Protein AF-A0A928LBK8-F1 (afdb_monomer_lite)

Secondary structure (DSSP, 8-state):
----GGGGG-HHHHHHHHHHHHHHHHHHHHHHHHHHHHHHSSSHHHHGGG--EEEEEEEEEEEEE-TTS-EEEEEEEEEEEETTEEEEEEPP---S----TT-EEEEEEETTEEEEEE-HHHHHHHHHHHHHHHHHHHHHHHHHHHHHHHHHHHHHHHHHHHHHHHHHHHHHHHHHHHHHHHHHH-TT------------------------------------------------------HHHHHHHHHHHHHHHHHHHHHHHHHHHHHHHHHHHHHHT-SSHHHHHHHHHHHHHHHHHHHHHHHHHHHHHHHHHHHHHSGGG-

Radius of gyration: 40.39 Å; chains: 1; bounding box: 110×61×106 Å

Sequence (326 aa):
MNFNYNDHHNPENIKKFIKFIFVIVIIMTMIPIVILFKSQSSDSDKKYKEYTFPVYAEIVDIVTEDNNGKPIEESPVFLYEYNGQKYRVTVLNVEKNYYSIGQTVEIKLIPYDPGTFYDPIYIKDMNKGNSTGFIIIICFFMIPVILVIFGMRKMLKNSDTIAKRFAEGYADSMEAQQEAVQRELNPDNQYDYSDTNNYGTDNYNDSYDAYNSTDYGDSSHDTTYNDDYQSTYDTSFDSYETPKKRINVVRTDRNNTVAGNILAVISCFVFIAAGLLALYLAEDSSTSILGYIFVGMGGLVLVLLISDFINRKRKRSDYDSDSDYQ

Foldseek 3Di:
DPDDPVVVPDVVVVVVVVVVVLVVVVVVLVVVVVVVVVVVPPDVVVVVVLQDAKWKWFFADWDQADPVRHGFPTWTWTWTDDPNDIATATGGDQPDDPDDHGDIAIWTARNVCRNDIHGPVSVVVVVVVVVVVVVVVCCVSVVVSVVVVVVVVVVVVVVVVVVVVVVVVVVVVVVVVVVVVVCVVCVVPPPPPPPPPDPPPDDPDDDDDDDDDDDDDDDDDDDDDDDDPPPPPPPPPPPPPDPVVVVVVVVVVVVVVVVVLVVLLVVLVVLLVVLVVQCVPPPDPVSNVVSVVSNVVSVVSVVVSVVVVVVVVVVVVVVVVVVVPD

pLDDT: mean 70.49, std 16.99, range [35.81, 97.81]

Structure (mmCIF, N/CA/C/O backbone):
data_AF-A0A928LBK8-F1
#
_entry.id   AF-A0A928LBK8-F1
#
loop_
_atom_site.group_PDB
_atom_site.id
_atom_site.type_symbol
_atom_site.label_atom_id
_atom_site.label_alt_id
_atom_site.label_comp_id
_atom_site.label_asym_id
_atom_site.label_entity_id
_atom_site.label_seq_id
_atom_site.pdbx_PDB_ins_code
_atom_site.Cartn_x
_atom_site.Cartn_y
_atom_site.Cartn_z
_atom_site.occupancy
_atom_site.B_iso_or_equiv
_atom_site.auth_seq_id
_atom_site.auth_comp_id
_atom_site.auth_asym_id
_atom_site.auth_atom_id
_atom_site.pdbx_PDB_model_num
ATOM 1 N N . MET A 1 1 ? 4.351 -22.773 -30.141 1.00 41.84 1 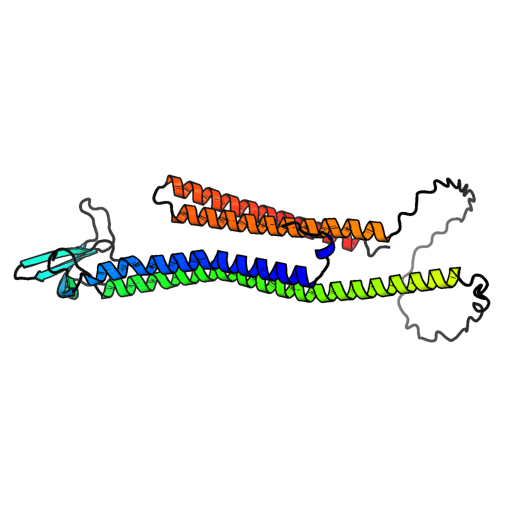MET A N 1
ATOM 2 C CA . MET A 1 1 ? 4.501 -21.716 -31.165 1.00 41.84 1 MET A CA 1
ATOM 3 C C . MET A 1 1 ? 5.914 -21.818 -31.712 1.00 41.84 1 MET A C 1
ATOM 5 O O . MET A 1 1 ? 6.841 -21.540 -30.965 1.00 41.84 1 MET A O 1
ATOM 9 N N . ASN A 1 2 ? 6.085 -22.282 -32.953 1.00 35.81 2 ASN A N 1
ATOM 10 C CA . ASN A 1 2 ? 7.387 -22.240 -33.624 1.00 35.81 2 ASN A CA 1
ATOM 11 C C . ASN A 1 2 ? 7.620 -20.801 -34.084 1.00 35.81 2 ASN A C 1
ATOM 13 O O . ASN A 1 2 ? 6.943 -20.333 -34.995 1.00 35.81 2 ASN A O 1
ATOM 17 N N . PHE A 1 3 ? 8.521 -20.090 -33.411 1.00 43.22 3 PHE A N 1
ATOM 18 C CA . PHE A 1 3 ? 8.934 -18.755 -33.826 1.00 43.22 3 PHE A CA 1
ATOM 19 C C . PHE A 1 3 ? 9.963 -18.899 -34.949 1.00 43.22 3 PHE A C 1
ATOM 21 O O . PHE A 1 3 ? 11.041 -19.454 -34.748 1.00 43.22 3 PHE A O 1
ATOM 28 N N . ASN A 1 4 ? 9.598 -18.453 -36.150 1.00 59.59 4 ASN A N 1
ATOM 29 C CA . ASN A 1 4 ? 10.490 -18.425 -37.301 1.00 59.59 4 ASN A CA 1
ATOM 30 C C . ASN A 1 4 ? 11.546 -17.329 -37.081 1.00 59.59 4 ASN A C 1
ATOM 32 O O . ASN A 1 4 ? 11.198 -16.166 -36.886 1.00 59.59 4 ASN A O 1
ATOM 36 N N . TYR A 1 5 ? 12.832 -17.687 -37.096 1.00 52.28 5 TYR A N 1
ATOM 37 C CA . TYR A 1 5 ? 13.929 -16.776 -36.741 1.00 52.28 5 TYR A CA 1
ATOM 38 C C . TYR A 1 5 ? 13.997 -15.537 -37.654 1.00 52.28 5 TYR A C 1
ATOM 40 O O . TYR A 1 5 ? 14.368 -14.451 -37.209 1.00 52.28 5 TYR A O 1
ATOM 48 N N . ASN A 1 6 ? 13.545 -15.667 -38.906 1.00 63.28 6 ASN A N 1
ATOM 49 C CA . ASN A 1 6 ? 13.509 -14.564 -39.871 1.00 63.28 6 ASN A CA 1
ATOM 50 C C . ASN A 1 6 ? 12.473 -13.471 -39.533 1.00 63.28 6 ASN A C 1
ATOM 52 O O . ASN A 1 6 ? 12.596 -12.354 -40.030 1.00 63.28 6 ASN A O 1
ATOM 56 N N . ASP A 1 7 ? 11.503 -13.730 -38.647 1.00 58.25 7 ASP A N 1
ATOM 57 C CA . ASP A 1 7 ? 10.528 -12.717 -38.211 1.00 58.25 7 ASP A CA 1
ATOM 58 C C . ASP A 1 7 ? 11.070 -11.763 -37.126 1.00 58.25 7 ASP A C 1
ATOM 60 O O . ASP A 1 7 ? 10.434 -10.745 -36.826 1.00 58.25 7 ASP A O 1
ATOM 64 N N . HIS A 1 8 ? 12.250 -12.043 -36.548 1.00 53.53 8 HIS A N 1
ATOM 65 C CA . HIS A 1 8 ? 12.845 -11.256 -35.455 1.00 53.53 8 HIS A CA 1
ATOM 66 C C . HIS A 1 8 ? 13.479 -9.927 -35.882 1.00 53.53 8 HIS A C 1
ATOM 68 O O . HIS A 1 8 ? 13.830 -9.119 -35.022 1.00 53.53 8 HIS A O 1
ATOM 74 N N . HIS A 1 9 ? 13.611 -9.665 -37.182 1.00 62.38 9 HIS A N 1
ATOM 75 C CA . HIS A 1 9 ? 14.165 -8.404 -37.683 1.00 62.38 9 HIS A CA 1
ATOM 76 C C . HIS A 1 9 ? 13.125 -7.451 -38.257 1.00 62.38 9 HIS A C 1
ATOM 78 O O . HIS A 1 9 ? 13.478 -6.332 -38.621 1.00 62.38 9 HIS A O 1
ATOM 84 N N . ASN A 1 10 ? 11.843 -7.829 -38.273 1.00 76.56 10 ASN A N 1
ATOM 85 C CA . ASN A 1 10 ? 10.803 -6.879 -38.634 1.00 76.56 10 ASN A CA 1
ATOM 86 C C . ASN A 1 10 ? 10.567 -5.898 -37.461 1.00 76.56 10 ASN A C 1
ATOM 88 O O . ASN A 1 10 ? 10.056 -6.310 -36.409 1.00 76.56 10 ASN A O 1
ATOM 92 N N . PRO A 1 11 ? 10.894 -4.598 -37.611 1.00 70.56 11 PRO A N 1
ATOM 93 C CA . PRO A 1 11 ? 10.716 -3.610 -36.549 1.00 70.56 11 PRO A CA 1
ATOM 94 C C . PRO A 1 11 ? 9.250 -3.470 -36.112 1.00 70.56 11 PRO A C 1
ATOM 96 O O . PRO A 1 11 ? 8.982 -3.098 -34.967 1.00 70.56 11 PRO A O 1
ATOM 99 N N . GLU A 1 12 ? 8.285 -3.804 -36.975 1.00 78.94 12 GLU A N 1
ATOM 100 C CA . GLU A 1 12 ? 6.869 -3.807 -36.610 1.00 78.94 12 GLU A CA 1
ATOM 101 C C . GLU A 1 12 ? 6.519 -4.910 -35.608 1.00 78.94 12 GLU A C 1
ATOM 103 O O . GLU A 1 12 ? 5.757 -4.670 -34.666 1.00 78.94 12 GLU A O 1
ATOM 108 N N . ASN A 1 13 ? 7.099 -6.102 -35.767 1.00 77.19 13 ASN A N 1
ATOM 109 C CA . ASN A 1 13 ? 6.858 -7.233 -34.872 1.00 77.19 13 ASN A CA 1
ATOM 110 C C . ASN A 1 13 ? 7.444 -6.961 -33.480 1.00 77.19 13 ASN A C 1
ATOM 112 O O . ASN A 1 13 ? 6.782 -7.216 -32.473 1.00 77.19 13 ASN A O 1
ATOM 116 N N . ILE A 1 14 ? 8.624 -6.335 -33.412 1.00 71.94 14 ILE A N 1
ATOM 117 C CA . ILE A 1 14 ? 9.239 -5.900 -32.149 1.00 71.94 14 ILE A CA 1
ATOM 118 C C . ILE A 1 14 ? 8.359 -4.851 -31.451 1.00 71.94 14 ILE A C 1
ATOM 120 O O . ILE A 1 14 ? 8.087 -4.967 -30.255 1.00 71.94 14 ILE A O 1
ATOM 124 N N . LYS A 1 15 ? 7.837 -3.857 -32.186 1.00 73.19 15 LYS A N 1
ATOM 125 C CA . LYS A 1 15 ? 6.915 -2.849 -31.627 1.00 73.19 15 LYS A CA 1
ATOM 126 C C . LYS A 1 15 ? 5.632 -3.488 -31.078 1.00 73.19 15 LYS A C 1
ATOM 128 O O . LYS A 1 15 ? 5.178 -3.099 -30.001 1.00 73.19 15 LYS A O 1
ATOM 133 N N . LYS A 1 16 ? 5.050 -4.465 -31.785 1.00 76.62 16 LYS A N 1
ATOM 134 C CA . LYS A 1 16 ? 3.865 -5.217 -31.323 1.00 76.62 16 LYS A CA 1
ATOM 135 C C . LYS A 1 16 ? 4.166 -6.015 -30.052 1.00 76.62 16 LYS A C 1
ATOM 137 O O . LYS A 1 16 ? 3.383 -5.959 -29.107 1.00 76.62 16 LYS A O 1
ATOM 142 N N . PHE A 1 17 ? 5.314 -6.684 -29.996 1.00 74.31 17 PHE A N 1
ATOM 143 C CA . PHE A 1 17 ? 5.743 -7.455 -28.830 1.00 74.31 17 PHE A CA 1
ATOM 144 C C . PHE A 1 17 ? 5.971 -6.576 -27.590 1.00 74.31 17 PHE A C 1
ATOM 146 O O . PHE A 1 17 ? 5.468 -6.889 -26.513 1.00 74.31 17 PHE A O 1
ATOM 153 N N . ILE A 1 18 ? 6.634 -5.424 -27.743 1.00 73.56 18 ILE A N 1
ATOM 154 C CA . ILE A 1 18 ? 6.831 -4.460 -26.646 1.00 73.56 18 ILE A CA 1
ATOM 155 C C . ILE A 1 18 ? 5.483 -3.939 -26.125 1.00 73.56 18 ILE A C 1
ATOM 157 O O . ILE A 1 18 ? 5.271 -3.884 -24.914 1.00 73.56 18 ILE A O 1
ATOM 161 N N . LYS A 1 19 ? 4.542 -3.603 -27.021 1.00 74.25 19 LYS A N 1
ATOM 162 C CA . LYS A 1 19 ? 3.180 -3.200 -26.626 1.00 74.25 19 LYS A CA 1
ATOM 163 C C . LYS A 1 19 ? 2.455 -4.308 -25.859 1.00 74.25 19 LYS A C 1
ATOM 165 O O . LYS A 1 19 ? 1.765 -4.015 -24.889 1.00 74.25 19 LYS A O 1
ATOM 170 N N . PHE A 1 20 ? 2.614 -5.561 -26.273 1.00 78.12 20 PHE A N 1
ATOM 171 C CA . PHE A 1 20 ? 2.001 -6.703 -25.601 1.00 78.12 20 PHE A CA 1
ATOM 172 C C . PHE A 1 20 ? 2.544 -6.898 -24.177 1.00 78.12 20 PHE A C 1
ATOM 174 O O . PHE A 1 20 ? 1.758 -6.977 -23.234 1.00 78.12 20 PHE A O 1
ATOM 181 N N . ILE A 1 21 ? 3.872 -6.875 -23.999 1.00 74.69 21 ILE A N 1
ATOM 182 C CA . ILE A 1 21 ? 4.498 -6.931 -22.667 1.00 74.69 21 ILE A CA 1
ATOM 183 C C . ILE A 1 21 ? 3.999 -5.781 -21.787 1.00 74.69 21 ILE A C 1
ATOM 185 O O . ILE A 1 21 ? 3.684 -5.988 -20.618 1.00 74.69 21 ILE A O 1
ATOM 189 N N . PHE A 1 22 ? 3.873 -4.578 -22.346 1.00 73.31 22 PHE A N 1
ATOM 190 C CA . PHE A 1 22 ? 3.391 -3.412 -21.611 1.00 73.31 22 PHE A CA 1
ATOM 191 C C . PHE A 1 22 ? 1.974 -3.601 -21.052 1.00 73.31 22 PHE A C 1
ATOM 193 O O . PHE A 1 22 ? 1.728 -3.296 -19.886 1.00 73.31 22 PHE A O 1
ATOM 200 N N . VAL A 1 23 ? 1.057 -4.152 -21.852 1.00 78.94 23 VAL A N 1
ATOM 201 C CA . VAL A 1 23 ? -0.309 -4.458 -21.400 1.00 78.94 23 VAL A CA 1
ATOM 202 C C . VAL A 1 23 ? -0.291 -5.482 -20.263 1.00 78.94 23 VAL A C 1
ATOM 204 O O . VAL A 1 23 ? -0.984 -5.286 -19.268 1.00 78.94 23 VAL A O 1
ATOM 207 N N . ILE A 1 24 ? 0.541 -6.525 -20.359 1.00 77.25 24 ILE A N 1
ATOM 208 C CA . ILE A 1 24 ? 0.682 -7.529 -19.292 1.00 77.25 24 ILE A CA 1
ATOM 209 C C . ILE A 1 24 ? 1.180 -6.888 -17.995 1.00 77.25 24 ILE A C 1
ATOM 211 O O . ILE A 1 24 ? 0.618 -7.157 -16.935 1.00 77.25 24 ILE A O 1
ATOM 215 N N . VAL A 1 25 ? 2.197 -6.025 -18.069 1.00 76.19 25 VAL A N 1
ATOM 216 C CA . VAL A 1 25 ? 2.745 -5.344 -16.887 1.00 76.19 25 VAL A CA 1
ATOM 217 C C . VAL A 1 25 ? 1.684 -4.462 -16.226 1.00 76.19 25 VAL A C 1
ATOM 219 O O . VAL A 1 25 ? 1.534 -4.530 -15.012 1.00 76.19 25 VAL A O 1
ATOM 222 N N . ILE A 1 26 ? 0.901 -3.699 -16.999 1.00 76.19 26 ILE A N 1
ATOM 223 C CA . ILE A 1 26 ? -0.202 -2.889 -16.450 1.00 76.19 26 ILE A CA 1
ATOM 224 C C . ILE A 1 26 ? -1.251 -3.766 -15.765 1.00 76.19 26 ILE A C 1
ATOM 226 O O . ILE A 1 26 ? -1.714 -3.440 -14.677 1.00 76.19 26 ILE A O 1
ATOM 230 N N . ILE A 1 27 ? -1.648 -4.877 -16.388 1.00 79.00 27 ILE A N 1
ATOM 231 C CA . ILE A 1 27 ? -2.652 -5.772 -15.802 1.00 79.00 27 ILE A CA 1
ATOM 232 C C . ILE A 1 27 ? -2.124 -6.361 -14.487 1.00 79.00 27 ILE A C 1
ATOM 234 O O . ILE A 1 27 ? -2.828 -6.339 -13.480 1.00 79.00 27 ILE A O 1
ATOM 238 N N . MET A 1 28 ? -0.871 -6.822 -14.475 1.00 75.88 28 MET A N 1
ATOM 239 C CA . MET A 1 28 ? -0.211 -7.368 -13.286 1.00 75.88 28 MET A CA 1
ATOM 240 C C . MET A 1 28 ? -0.112 -6.346 -12.147 1.00 75.88 28 MET A C 1
ATOM 242 O O . MET A 1 28 ? -0.308 -6.722 -10.995 1.00 75.88 28 MET A O 1
ATOM 246 N N . THR A 1 29 ? 0.135 -5.062 -12.435 1.00 73.31 29 THR A N 1
ATOM 247 C CA . THR A 1 29 ? 0.166 -4.019 -11.393 1.00 73.31 29 THR A CA 1
ATOM 248 C C . THR A 1 29 ? -1.222 -3.568 -10.938 1.00 73.31 29 THR A C 1
ATOM 250 O O . THR A 1 29 ? -1.368 -3.129 -9.799 1.00 73.31 29 THR A O 1
ATOM 253 N N . MET A 1 30 ? -2.254 -3.701 -11.776 1.00 75.19 30 MET A N 1
ATOM 254 C CA . MET A 1 30 ? -3.630 -3.323 -11.430 1.00 75.19 30 MET A CA 1
ATOM 255 C C . MET A 1 30 ? -4.364 -4.381 -10.596 1.00 75.19 30 MET A C 1
ATOM 257 O O . MET A 1 30 ? -5.207 -4.021 -9.776 1.00 75.19 30 MET A O 1
ATOM 261 N N . ILE A 1 31 ? -4.051 -5.673 -10.754 1.00 77.38 31 ILE A N 1
ATOM 262 C CA . ILE A 1 31 ? -4.710 -6.763 -10.005 1.00 77.38 31 ILE A CA 1
ATOM 263 C C . ILE A 1 31 ? -4.644 -6.563 -8.473 1.00 77.38 31 ILE A C 1
ATOM 265 O O . ILE A 1 31 ? -5.703 -6.614 -7.842 1.00 77.38 31 ILE A O 1
ATOM 269 N N . PRO A 1 32 ? -3.479 -6.278 -7.852 1.00 73.81 32 PRO A N 1
ATOM 270 C CA . PRO A 1 32 ? -3.391 -6.040 -6.410 1.00 73.81 32 PRO A CA 1
ATOM 271 C C . PRO A 1 32 ? -4.235 -4.847 -5.961 1.00 73.81 32 PRO A C 1
ATOM 273 O O . PRO A 1 32 ? -4.905 -4.915 -4.935 1.00 73.81 32 PRO A O 1
ATOM 276 N N . ILE A 1 33 ? -4.256 -3.774 -6.760 1.00 72.75 33 ILE A N 1
ATOM 277 C CA . ILE A 1 33 ? -5.038 -2.565 -6.477 1.00 72.75 33 ILE A CA 1
ATOM 278 C C . ILE A 1 33 ? -6.532 -2.911 -6.433 1.00 72.75 33 ILE A C 1
ATOM 280 O O . ILE A 1 33 ? -7.223 -2.545 -5.486 1.00 72.75 33 ILE A O 1
ATOM 284 N N . VAL A 1 34 ? -7.026 -3.679 -7.409 1.00 76.06 34 VAL A N 1
ATOM 285 C CA . VAL A 1 34 ? -8.430 -4.123 -7.450 1.00 76.06 34 VAL A CA 1
ATOM 286 C C . VAL A 1 34 ? -8.783 -5.015 -6.254 1.00 76.06 34 VAL A C 1
ATOM 288 O O . VAL A 1 34 ? -9.878 -4.886 -5.705 1.00 76.06 34 VAL A O 1
ATOM 291 N N . ILE A 1 35 ? -7.875 -5.899 -5.828 1.00 75.00 35 ILE A N 1
ATOM 292 C CA . ILE A 1 35 ? -8.078 -6.749 -4.642 1.00 75.00 35 ILE A CA 1
ATOM 293 C C . ILE A 1 35 ? -8.166 -5.889 -3.374 1.00 75.00 35 ILE A C 1
ATOM 295 O O . ILE A 1 35 ? -9.095 -6.070 -2.587 1.00 75.00 35 ILE A O 1
ATOM 299 N N . LEU A 1 36 ? -7.276 -4.904 -3.212 1.00 66.38 36 LEU A N 1
ATOM 300 C CA . LEU A 1 36 ? -7.300 -3.975 -2.077 1.00 66.38 36 LEU A CA 1
ATOM 301 C C . LEU A 1 36 ? -8.603 -3.160 -2.026 1.00 66.38 36 LEU A C 1
ATOM 303 O O . LEU A 1 36 ? -9.215 -3.051 -0.964 1.00 66.38 36 LEU A O 1
ATOM 307 N N . PHE A 1 37 ? -9.087 -2.664 -3.171 1.00 66.88 37 PHE A N 1
ATOM 308 C CA . PHE A 1 37 ? -10.373 -1.957 -3.251 1.00 66.88 37 PHE A CA 1
ATOM 309 C C . PHE A 1 37 ? -11.566 -2.838 -2.854 1.00 66.88 37 PHE A C 1
ATOM 311 O O . PHE A 1 37 ? -12.494 -2.367 -2.191 1.00 66.88 37 PHE A O 1
ATOM 318 N N . LYS A 1 38 ? -11.557 -4.123 -3.233 1.00 68.62 38 LYS A N 1
ATOM 319 C CA . LYS A 1 38 ? -12.607 -5.072 -2.830 1.00 68.62 38 LYS A CA 1
ATOM 320 C C . LYS A 1 38 ? -1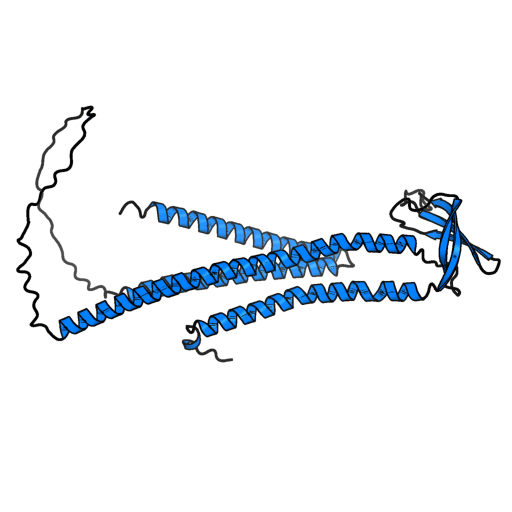2.531 -5.434 -1.348 1.00 68.62 38 LYS A C 1
ATOM 322 O O . LYS A 1 38 ? -13.571 -5.582 -0.715 1.00 68.62 38 LYS A O 1
ATOM 327 N N . SER A 1 39 ? -11.326 -5.543 -0.790 1.00 60.31 39 SER A N 1
ATOM 328 C CA . SER A 1 39 ? -11.136 -5.867 0.627 1.00 60.31 39 SER A CA 1
ATOM 329 C C . SER A 1 39 ? -11.642 -4.760 1.554 1.00 60.31 39 SER A C 1
ATOM 331 O O . SER A 1 39 ? -12.150 -5.060 2.627 1.00 60.31 39 SER A O 1
ATOM 333 N N . GLN A 1 40 ? -11.549 -3.490 1.149 1.00 58.28 40 GLN A N 1
ATOM 334 C CA . GLN A 1 40 ? -12.021 -2.371 1.976 1.00 58.28 40 GLN A CA 1
ATOM 335 C C . GLN A 1 40 ? -13.547 -2.196 1.990 1.00 58.28 40 GLN A C 1
ATOM 337 O O . GLN A 1 40 ? -14.066 -1.513 2.867 1.00 58.28 40 GLN A O 1
ATOM 342 N N . SER A 1 41 ? -14.275 -2.793 1.042 1.00 52.34 41 SER A N 1
ATOM 343 C CA . SER A 1 41 ? -15.701 -2.507 0.823 1.00 52.34 41 SER A CA 1
ATOM 344 C C . SER A 1 41 ? -16.671 -3.585 1.335 1.00 52.34 41 SER A C 1
ATOM 346 O O . SER A 1 41 ? -17.880 -3.391 1.243 1.00 52.34 41 SER A O 1
ATOM 348 N N . SER A 1 42 ? -16.200 -4.717 1.877 1.00 51.50 42 SER A N 1
ATOM 349 C CA . SER A 1 42 ? -17.099 -5.850 2.184 1.00 51.50 42 SER A CA 1
ATOM 350 C C . SER A 1 42 ? -17.646 -5.898 3.612 1.00 51.50 42 SER A C 1
ATOM 352 O O . SER A 1 42 ? -18.824 -6.228 3.776 1.00 51.50 42 SER A O 1
ATOM 354 N N . ASP A 1 43 ? -16.842 -5.618 4.639 1.00 56.00 43 ASP A N 1
ATOM 355 C CA . ASP A 1 43 ? -17.176 -6.129 5.981 1.00 56.00 43 ASP A CA 1
ATOM 356 C C . ASP A 1 43 ? -17.640 -5.048 6.959 1.00 56.00 43 ASP A C 1
ATOM 358 O O . ASP A 1 43 ? -18.579 -5.271 7.727 1.00 56.00 43 ASP A O 1
ATOM 362 N N . SER A 1 44 ? -17.087 -3.841 6.865 1.00 57.12 44 SER A N 1
ATOM 363 C CA . SER A 1 44 ? -17.512 -2.680 7.652 1.00 57.12 44 SER A CA 1
ATOM 364 C C . SER A 1 44 ? -18.972 -2.320 7.352 1.00 57.12 44 SER A C 1
ATOM 366 O O . SER A 1 44 ? -19.811 -2.292 8.250 1.00 57.12 44 SER A O 1
ATOM 368 N N . ASP A 1 45 ? -19.319 -2.150 6.075 1.00 62.59 45 ASP A N 1
ATOM 369 C CA . ASP A 1 45 ? -20.659 -1.713 5.656 1.00 62.59 45 ASP A CA 1
ATOM 370 C C . ASP A 1 45 ? -21.767 -2.729 5.952 1.00 62.59 45 ASP A C 1
ATOM 372 O O . ASP A 1 45 ? -22.937 -2.355 6.052 1.00 62.59 45 ASP A O 1
ATOM 376 N N . LYS A 1 46 ? -21.433 -4.018 6.081 1.00 66.56 46 LYS A N 1
ATOM 377 C CA . LYS A 1 46 ? -22.403 -5.038 6.499 1.00 66.56 46 LYS A CA 1
ATOM 378 C C . LYS A 1 46 ? -22.643 -4.973 8.000 1.00 66.56 46 LYS A C 1
ATOM 380 O O . LYS A 1 46 ? -23.799 -4.930 8.407 1.00 66.56 46 LYS A O 1
ATOM 385 N N . LYS A 1 47 ? -21.574 -4.879 8.797 1.00 68.81 47 LYS A N 1
ATOM 386 C CA . LYS A 1 47 ? -21.665 -4.822 10.260 1.00 68.81 47 LYS A CA 1
ATOM 387 C C . LYS A 1 47 ? -22.443 -3.592 10.737 1.00 68.81 47 LYS A C 1
ATOM 389 O O . LYS A 1 47 ? -23.233 -3.690 11.664 1.00 68.81 47 LYS A O 1
ATOM 394 N N . TYR A 1 48 ? -22.306 -2.448 10.061 1.00 76.44 48 TYR A N 1
ATOM 395 C CA . TYR A 1 48 ? -22.990 -1.213 10.469 1.00 76.44 48 TYR A CA 1
ATOM 396 C C . TYR A 1 48 ? -24.490 -1.163 10.149 1.00 76.44 48 TYR A C 1
ATOM 398 O O . TYR A 1 48 ? -25.202 -0.338 10.721 1.00 76.44 48 TYR A O 1
ATOM 406 N N . LYS A 1 49 ? -25.001 -2.033 9.268 1.00 82.44 49 LYS A N 1
ATOM 407 C CA . LYS A 1 49 ? -26.431 -2.049 8.908 1.00 82.44 49 LYS A CA 1
ATOM 408 C C . LYS A 1 49 ? -27.331 -2.585 10.018 1.00 82.44 49 LYS A C 1
ATOM 410 O O . LYS A 1 49 ? -28.517 -2.273 10.014 1.00 82.44 49 LYS A O 1
ATOM 415 N N . GLU A 1 50 ? -26.782 -3.360 10.947 1.00 87.44 50 GLU A N 1
ATOM 416 C CA . GLU A 1 50 ? -27.529 -3.936 12.073 1.00 87.44 50 GLU A CA 1
ATOM 417 C C . GLU A 1 50 ? -27.806 -2.904 13.181 1.00 87.44 50 GLU A C 1
ATOM 419 O O . GLU A 1 50 ? -28.765 -3.043 13.940 1.00 87.44 50 GLU A O 1
ATOM 424 N N . TYR A 1 51 ? -27.025 -1.820 13.237 1.00 90.88 51 TYR A N 1
ATOM 425 C CA . TYR A 1 51 ? -27.174 -0.745 14.220 1.00 90.88 51 TYR A CA 1
ATOM 426 C C . TYR A 1 51 ? -28.216 0.276 13.752 1.00 90.88 51 TYR A C 1
ATOM 428 O O . TYR A 1 51 ? -27.899 1.302 13.140 1.00 90.88 51 TYR A O 1
ATOM 436 N N . THR A 1 52 ? -29.488 -0.012 14.021 1.00 91.50 52 THR A N 1
ATOM 437 C CA . THR A 1 52 ? -30.612 0.773 13.486 1.00 91.50 52 THR A CA 1
ATOM 438 C C . THR A 1 52 ? -31.261 1.715 14.491 1.00 91.50 52 THR A C 1
ATOM 440 O O . THR A 1 52 ? -31.954 2.637 14.065 1.00 91.50 52 THR A O 1
ATOM 443 N N . PHE A 1 53 ? -31.088 1.500 15.800 1.00 95.19 53 PHE A N 1
ATOM 444 C CA . PHE A 1 53 ? -31.861 2.218 16.817 1.00 95.19 53 PHE A CA 1
ATOM 445 C C . PHE A 1 53 ? -31.033 3.323 17.492 1.00 95.19 53 PHE A C 1
ATOM 447 O O . PHE A 1 53 ? -30.098 2.995 18.223 1.00 95.19 53 PHE A O 1
ATOM 454 N N . PRO A 1 54 ? -31.332 4.615 17.261 1.00 96.38 54 PRO A N 1
ATOM 455 C CA . PRO A 1 54 ? -30.583 5.710 17.868 1.00 96.38 54 PRO A CA 1
ATOM 456 C C . PRO A 1 54 ? -30.942 5.875 19.352 1.00 96.38 54 PRO A C 1
ATOM 458 O O . PRO A 1 54 ? -32.118 5.867 19.717 1.00 96.38 54 PRO A O 1
ATOM 461 N N . VAL A 1 55 ? -29.932 6.052 20.203 1.00 96.81 55 VAL A N 1
ATOM 462 C CA . VAL A 1 55 ? -30.062 6.339 21.640 1.00 96.81 55 VAL A CA 1
ATOM 463 C C . VAL A 1 55 ? -29.059 7.422 22.025 1.00 96.81 55 VAL A C 1
ATOM 465 O O . VAL A 1 55 ? -27.954 7.475 21.490 1.00 96.81 55 VAL A O 1
ATOM 468 N N . TYR A 1 56 ? -29.435 8.288 22.963 1.00 97.50 56 TYR A N 1
ATOM 469 C CA . TYR A 1 56 ? -28.520 9.263 23.547 1.00 97.50 56 TYR A CA 1
ATOM 470 C C . TYR A 1 56 ? -27.798 8.644 24.740 1.00 97.50 56 TYR A C 1
ATOM 472 O O . TYR A 1 56 ? -28.440 8.189 25.687 1.00 97.50 56 TYR A O 1
ATOM 480 N N . ALA A 1 57 ? -26.472 8.632 24.681 1.00 97.31 57 ALA A N 1
ATOM 481 C CA . ALA A 1 57 ? -25.618 8.161 25.756 1.00 97.31 57 ALA A CA 1
ATOM 482 C C . ALA A 1 57 ? -24.828 9.321 26.358 1.00 97.31 57 ALA A C 1
ATOM 484 O O . ALA A 1 57 ? -24.330 10.183 25.635 1.00 97.31 57 ALA A O 1
ATOM 485 N N . GLU A 1 58 ? -24.712 9.331 27.680 1.00 97.62 58 GLU A N 1
ATOM 486 C CA . GLU A 1 58 ? -23.870 10.261 28.425 1.00 97.62 58 GLU A CA 1
ATOM 487 C C . GLU A 1 58 ? -22.520 9.610 28.730 1.00 97.62 58 GLU A C 1
ATOM 489 O O . GLU A 1 58 ? -22.452 8.455 29.155 1.00 97.62 58 GLU A O 1
ATOM 494 N N . ILE A 1 59 ? -21.438 10.354 28.524 1.00 96.38 59 ILE A N 1
ATOM 495 C CA . ILE A 1 59 ? -20.087 9.922 28.878 1.00 96.38 59 ILE A CA 1
ATOM 496 C C . ILE A 1 59 ? -19.891 10.163 30.369 1.00 96.38 59 ILE A C 1
ATOM 498 O O . ILE A 1 59 ? -19.741 11.300 30.807 1.00 96.38 59 ILE A O 1
ATOM 502 N N . VAL A 1 60 ? -19.901 9.100 31.163 1.00 97.38 60 VAL A N 1
ATOM 503 C CA . VAL A 1 60 ? -19.856 9.217 32.630 1.00 97.38 60 VAL A CA 1
ATOM 504 C C . VAL A 1 60 ? -18.456 9.069 33.207 1.00 97.38 60 VAL A C 1
ATOM 506 O O . VAL A 1 60 ? -18.235 9.423 34.361 1.00 97.38 60 VAL A O 1
ATOM 509 N N . ASP A 1 61 ? -17.528 8.513 32.432 1.00 96.00 61 ASP A N 1
ATOM 510 C CA . ASP A 1 61 ? -16.179 8.184 32.884 1.00 96.00 61 ASP A CA 1
ATOM 511 C C . ASP A 1 61 ? -15.240 8.004 31.678 1.00 96.00 61 ASP A C 1
ATOM 513 O O . ASP A 1 61 ? -15.704 7.742 30.564 1.00 96.00 61 ASP A O 1
ATOM 517 N N . ILE A 1 62 ? -13.932 8.129 31.900 1.00 93.44 62 ILE A N 1
ATOM 518 C CA . ILE A 1 62 ? -12.879 7.843 30.917 1.00 93.44 62 ILE A CA 1
ATOM 519 C C . ILE A 1 62 ? -11.848 6.962 31.616 1.00 93.44 62 ILE A C 1
ATOM 521 O O . ILE A 1 62 ? -11.106 7.416 32.484 1.00 93.44 62 ILE A O 1
ATOM 525 N N . VAL A 1 63 ? -11.81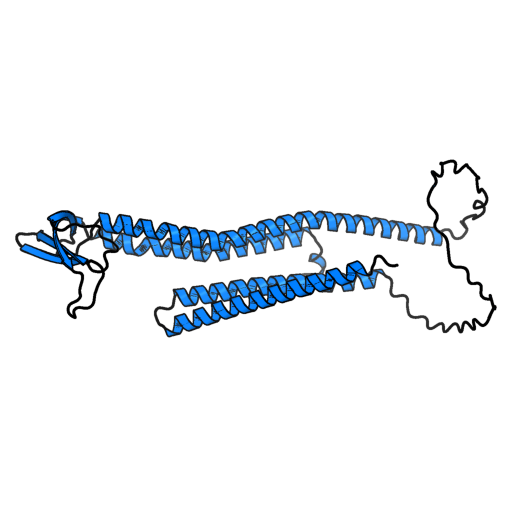2 5.686 31.241 1.00 92.50 63 VAL A N 1
ATOM 526 C CA . VAL A 1 63 ? -10.909 4.705 31.841 1.00 92.50 63 VAL A CA 1
ATOM 527 C C . VAL A 1 63 ? -9.537 4.821 31.184 1.00 92.50 63 VAL A C 1
ATOM 529 O O . VAL A 1 63 ? -9.422 4.712 29.966 1.00 92.50 63 VAL A O 1
ATOM 532 N N . THR A 1 64 ? -8.497 5.021 31.991 1.00 90.06 64 THR A N 1
ATOM 533 C CA . THR A 1 64 ? -7.097 5.125 31.535 1.00 90.06 64 THR A CA 1
ATOM 534 C C . THR A 1 64 ? -6.229 3.953 31.981 1.00 90.06 64 THR A C 1
ATOM 536 O O . THR A 1 64 ? -5.068 3.865 31.592 1.00 90.06 64 THR A O 1
ATOM 539 N N . GLU A 1 65 ? -6.762 3.046 32.801 1.00 91.94 65 GLU A N 1
ATOM 540 C CA . GLU A 1 65 ? -6.049 1.880 33.329 1.00 91.94 65 GLU A CA 1
ATOM 541 C C . GLU A 1 65 ? -6.898 0.613 33.177 1.00 91.94 65 GLU A C 1
ATOM 543 O O . GLU A 1 65 ? -8.118 0.645 33.336 1.00 91.94 65 GLU A O 1
ATOM 548 N N . ASP A 1 66 ? -6.263 -0.514 32.854 1.00 88.69 66 ASP A N 1
ATOM 549 C CA . ASP A 1 66 ? -6.933 -1.813 32.851 1.00 88.69 66 ASP A CA 1
ATOM 550 C C . ASP A 1 66 ? -7.169 -2.345 34.279 1.00 88.69 66 ASP A C 1
ATOM 552 O O . ASP A 1 66 ? -6.739 -1.770 35.279 1.00 88.69 66 ASP A O 1
ATOM 556 N N . ASN A 1 67 ? -7.823 -3.506 34.385 1.00 88.75 67 ASN A N 1
ATOM 557 C CA . ASN A 1 67 ? -8.086 -4.164 35.672 1.00 88.75 67 ASN A CA 1
ATOM 558 C C . ASN A 1 67 ? -6.812 -4.534 36.465 1.00 88.75 67 ASN A C 1
ATOM 560 O O . ASN A 1 67 ? -6.916 -4.888 37.638 1.00 88.75 67 ASN A O 1
ATOM 564 N N . ASN A 1 68 ? -5.631 -4.487 35.842 1.00 90.38 68 ASN A N 1
ATOM 565 C CA . ASN A 1 68 ? -4.338 -4.765 36.464 1.00 90.38 68 ASN A CA 1
ATOM 566 C C . ASN A 1 68 ? -3.549 -3.477 36.775 1.00 90.38 68 ASN A C 1
ATOM 568 O O . ASN A 1 68 ? -2.390 -3.568 37.182 1.00 90.38 68 ASN A O 1
ATOM 572 N N . GLY A 1 69 ? -4.139 -2.293 36.565 1.00 87.94 69 GLY A N 1
ATOM 573 C CA . GLY A 1 69 ? -3.470 -0.999 36.732 1.00 87.94 69 GLY A CA 1
ATOM 574 C C . GLY A 1 69 ? -2.461 -0.678 35.624 1.00 87.94 69 GLY A C 1
ATOM 575 O O . GLY A 1 69 ? -1.619 0.204 35.788 1.00 87.94 69 GLY A O 1
ATOM 576 N N . LYS A 1 70 ? -2.481 -1.406 34.500 1.00 86.06 70 LYS A N 1
ATOM 577 C CA . LYS A 1 70 ? -1.646 -1.081 33.342 1.00 86.06 70 LYS A CA 1
ATOM 578 C C . LYS A 1 70 ? -2.306 0.067 32.573 1.00 86.06 70 LYS A C 1
ATOM 580 O O . LYS A 1 70 ? -3.502 -0.019 32.299 1.00 86.06 70 LYS A O 1
ATOM 585 N N . PRO A 1 71 ? -1.552 1.102 32.163 1.00 83.38 71 PRO A N 1
ATOM 586 C CA . PRO A 1 71 ? -2.107 2.182 31.359 1.00 83.38 71 PRO A CA 1
ATOM 587 C C . PRO A 1 71 ? -2.665 1.644 30.035 1.00 83.38 71 PRO A C 1
ATOM 589 O O . PRO A 1 71 ? -1.998 0.868 29.340 1.00 83.38 71 PRO A O 1
ATOM 592 N N . ILE A 1 72 ? -3.880 2.073 29.700 1.00 84.88 72 ILE A N 1
ATOM 593 C CA . ILE A 1 72 ? -4.561 1.834 28.424 1.00 84.88 72 ILE A CA 1
ATOM 594 C C . ILE A 1 72 ? -4.879 3.169 27.749 1.00 84.88 72 ILE A C 1
ATOM 596 O O . ILE A 1 72 ? -4.838 4.225 28.380 1.00 84.88 72 ILE A O 1
ATOM 600 N N . GLU A 1 73 ? -5.188 3.127 26.455 1.00 84.50 73 GLU A N 1
ATOM 601 C CA . GLU A 1 73 ? -5.725 4.297 25.758 1.00 84.50 73 GLU A CA 1
ATOM 602 C C . GLU A 1 73 ? -7.038 4.754 26.406 1.00 84.50 73 GLU A C 1
ATOM 604 O O . GLU A 1 73 ? -7.840 3.923 26.845 1.00 84.50 73 GLU A O 1
ATOM 609 N N . GLU A 1 74 ? -7.242 6.075 26.461 1.00 88.38 74 GLU A N 1
ATOM 610 C CA . GLU A 1 74 ? -8.431 6.701 27.045 1.00 88.38 74 GLU A CA 1
ATOM 611 C C . GLU A 1 74 ? -9.710 6.058 26.490 1.00 88.38 74 GLU A C 1
ATOM 613 O O . GLU A 1 74 ? -10.048 6.190 25.314 1.00 88.38 74 GLU A O 1
ATOM 618 N N . SER A 1 75 ? -10.414 5.330 27.353 1.00 90.62 75 SER A N 1
ATOM 619 C CA . SER A 1 75 ? -11.550 4.492 26.983 1.00 90.62 75 SER A CA 1
ATOM 620 C C . SER A 1 75 ? -12.829 5.055 27.612 1.00 90.62 75 SER A C 1
ATOM 622 O O . SER A 1 75 ? -13.058 4.864 28.812 1.00 90.62 75 SER A O 1
ATOM 624 N N . PRO A 1 76 ? -13.666 5.785 26.854 1.00 93.56 76 PRO A N 1
ATOM 625 C CA . PRO A 1 76 ? -14.885 6.389 27.380 1.00 93.56 76 PRO A CA 1
ATOM 626 C C . PRO A 1 76 ? -15.902 5.334 27.825 1.00 93.56 76 PRO A C 1
ATOM 628 O O . PRO A 1 76 ? -16.063 4.274 27.208 1.00 93.56 76 PRO A O 1
ATOM 631 N N . VAL A 1 77 ? -16.632 5.661 28.890 1.00 94.94 77 VAL A N 1
ATOM 632 C CA . VAL A 1 77 ? -17.734 4.853 29.410 1.00 94.94 77 VAL A CA 1
ATOM 633 C C . VAL A 1 77 ? -19.057 5.546 29.139 1.00 94.94 77 VAL A C 1
ATOM 635 O O . VAL A 1 77 ? -19.324 6.639 29.638 1.00 94.94 77 VAL A O 1
ATOM 638 N N . PHE A 1 78 ? -19.905 4.865 28.383 1.00 96.19 78 PHE A N 1
ATOM 639 C CA . PHE A 1 78 ? -21.203 5.345 27.944 1.00 96.19 78 PHE A CA 1
ATOM 640 C C . PHE A 1 78 ? -22.281 4.826 28.889 1.00 96.19 78 PHE A C 1
ATOM 642 O O . PHE A 1 78 ? -22.349 3.624 29.160 1.00 96.19 78 PHE A O 1
ATOM 649 N N . LEU A 1 79 ? -23.132 5.727 29.370 1.00 97.62 79 LEU A N 1
ATOM 650 C CA . LEU A 1 79 ? -24.332 5.414 30.133 1.00 97.62 79 LEU A CA 1
ATOM 651 C C . LEU A 1 79 ? -25.562 5.803 29.314 1.00 97.62 79 LEU A C 1
ATOM 653 O O . LEU A 1 79 ? -25.721 6.959 28.930 1.00 97.62 79 LEU A O 1
ATOM 657 N N . TYR A 1 80 ? -26.450 4.847 29.065 1.00 97.50 80 TYR A N 1
ATOM 658 C CA . TYR A 1 80 ? -27.719 5.092 28.378 1.00 97.50 80 TYR A CA 1
ATOM 659 C C . TYR A 1 80 ? -28.831 4.218 28.944 1.00 97.50 80 TYR A C 1
ATOM 661 O O . TYR A 1 80 ? -28.585 3.250 29.665 1.00 97.50 80 TYR A O 1
ATOM 669 N N . GLU A 1 81 ? -30.070 4.566 28.616 1.00 97.62 81 GLU A N 1
ATOM 670 C CA . GLU A 1 81 ? -31.258 3.818 29.008 1.00 97.62 81 GLU A CA 1
ATOM 671 C C . GLU A 1 81 ? -31.979 3.291 27.767 1.00 97.62 81 GLU A C 1
ATOM 673 O O . GLU A 1 81 ? -32.243 4.032 26.820 1.00 97.62 81 GLU A O 1
ATOM 678 N N . TYR A 1 82 ? -32.299 2.000 27.773 1.00 97.44 82 TYR A N 1
ATOM 679 C CA . TYR A 1 82 ? -33.050 1.343 26.711 1.00 97.44 82 TYR A CA 1
ATOM 680 C C . TYR A 1 82 ? -34.070 0.388 27.332 1.00 97.44 82 TYR A C 1
ATOM 682 O O . TYR A 1 82 ? -33.722 -0.451 28.163 1.00 97.44 82 TYR A O 1
ATOM 690 N N . ASN A 1 83 ? -35.346 0.536 26.964 1.00 96.50 83 ASN A N 1
ATOM 691 C CA . ASN A 1 83 ? -36.469 -0.226 27.530 1.00 96.50 83 ASN A CA 1
ATOM 692 C C . ASN A 1 83 ? -36.547 -0.183 29.073 1.00 96.50 83 ASN A C 1
ATOM 694 O O . ASN A 1 83 ? -36.844 -1.188 29.714 1.00 96.50 83 ASN A O 1
ATOM 698 N N . GLY A 1 84 ? -36.263 0.978 29.678 1.00 97.19 84 GLY A N 1
ATOM 699 C CA . GLY A 1 84 ? -36.291 1.166 31.136 1.00 97.19 84 GLY A CA 1
ATOM 700 C C . GLY A 1 84 ? -35.103 0.552 31.886 1.00 97.19 84 GLY A C 1
ATOM 701 O O . GLY A 1 84 ? -35.051 0.613 33.113 1.00 97.19 84 GLY A O 1
ATOM 702 N N . GLN A 1 85 ? -34.146 -0.045 31.171 1.00 97.81 85 GLN A N 1
ATOM 703 C CA . GLN A 1 85 ? -32.924 -0.599 31.740 1.00 97.81 85 GLN A CA 1
ATOM 704 C C . GLN A 1 85 ? -31.732 0.290 31.390 1.00 97.81 85 GLN A C 1
ATOM 706 O O . GLN A 1 85 ? -31.559 0.694 30.240 1.00 97.81 85 GLN A O 1
ATOM 711 N N . LYS A 1 86 ? -30.898 0.587 32.390 1.00 97.50 86 LYS A N 1
ATOM 712 C CA . LYS A 1 86 ? -29.659 1.346 32.206 1.00 97.50 86 LYS A CA 1
ATOM 713 C C . LYS A 1 86 ? -28.509 0.415 31.837 1.00 97.50 86 LYS A C 1
ATOM 715 O O . LYS A 1 86 ? -28.314 -0.614 32.481 1.00 97.50 86 LYS A O 1
ATOM 720 N N . TYR A 1 87 ? -27.736 0.817 30.838 1.00 97.25 87 TYR A N 1
ATOM 721 C CA . TYR A 1 87 ? -26.569 0.108 30.330 1.00 97.25 87 TYR A CA 1
ATOM 722 C C . TYR A 1 87 ? -25.337 0.986 30.513 1.00 97.25 87 TYR A C 1
ATOM 724 O O . TYR A 1 87 ? -25.370 2.172 30.191 1.00 97.25 87 TYR A O 1
ATOM 732 N N . ARG A 1 88 ? -24.259 0.396 31.040 1.00 96.44 88 ARG A N 1
ATOM 733 C CA . ARG A 1 88 ? -22.946 1.032 31.180 1.00 96.44 88 ARG A CA 1
ATOM 734 C C . ARG A 1 88 ? -21.951 0.235 30.347 1.00 96.44 88 ARG A C 1
ATOM 736 O O . ARG A 1 88 ? -21.667 -0.909 30.694 1.00 96.44 88 ARG A O 1
ATOM 743 N N . VAL A 1 89 ? -21.453 0.819 29.261 1.00 94.50 89 VAL A N 1
ATOM 744 C CA . VAL A 1 89 ? -20.580 0.128 28.301 1.00 94.50 89 VAL A CA 1
ATOM 745 C C . VAL A 1 89 ? -19.293 0.921 28.108 1.00 94.50 89 VAL A C 1
ATOM 747 O O . VAL A 1 89 ? -19.332 2.120 27.843 1.00 94.50 89 VAL A O 1
ATOM 750 N N . THR A 1 90 ? -18.154 0.246 28.242 1.00 91.88 90 THR A N 1
ATOM 751 C CA . THR A 1 90 ? -16.824 0.819 27.996 1.00 91.88 90 THR A CA 1
ATOM 752 C C . THR A 1 90 ? -16.375 0.466 26.585 1.00 91.88 90 THR A C 1
ATOM 754 O O . THR A 1 90 ? -16.399 -0.709 26.215 1.00 91.88 90 THR A O 1
ATOM 757 N N . VAL A 1 91 ? -15.938 1.458 25.809 1.00 85.94 91 VAL A N 1
ATOM 758 C CA . VAL A 1 91 ? -15.337 1.224 24.487 1.00 85.94 91 VAL A CA 1
ATOM 759 C C . VAL A 1 91 ? -13.831 1.295 24.610 1.00 85.94 91 VAL A C 1
ATOM 761 O O . VAL A 1 91 ? -13.289 2.312 25.028 1.00 85.94 91 VAL A O 1
ATOM 764 N N . LEU A 1 92 ? -13.171 0.203 24.235 1.00 80.19 92 LEU A N 1
ATOM 765 C CA . LEU A 1 92 ? -11.716 0.115 24.200 1.00 80.19 92 LEU A CA 1
ATOM 766 C C . LEU A 1 92 ? -11.180 0.664 22.870 1.00 80.19 92 LEU A C 1
ATOM 768 O O . LEU A 1 92 ? -11.830 0.511 21.834 1.00 80.19 92 LEU A O 1
ATOM 772 N N . ASN A 1 93 ? -9.965 1.218 22.901 1.00 71.56 93 ASN A N 1
ATOM 773 C CA . ASN A 1 93 ? -9.194 1.673 21.731 1.00 71.56 93 ASN A CA 1
ATOM 774 C C . ASN A 1 93 ? -9.814 2.862 20.978 1.00 71.56 93 ASN A C 1
ATOM 776 O O . ASN A 1 93 ? -9.839 2.906 19.744 1.00 71.56 93 ASN A O 1
ATOM 780 N N . VAL A 1 94 ? -10.346 3.842 21.705 1.00 74.69 94 VAL A N 1
ATOM 781 C CA . VAL A 1 94 ? -10.774 5.099 21.091 1.00 74.69 94 VAL A CA 1
ATOM 782 C C . VAL A 1 94 ? -9.530 5.966 20.862 1.00 74.69 94 VAL A C 1
ATOM 784 O O . VAL A 1 94 ? -9.046 6.628 21.773 1.00 74.69 94 VAL A O 1
ATOM 787 N N . GLU A 1 95 ? -8.986 5.954 19.640 1.00 65.44 95 GLU A N 1
ATOM 788 C CA . GLU A 1 95 ? -7.849 6.808 19.267 1.00 65.44 95 GLU A CA 1
ATOM 789 C C . GLU A 1 95 ? -8.225 8.296 19.410 1.00 65.44 95 GLU A C 1
ATOM 791 O O . GLU A 1 95 ? -8.823 8.854 18.497 1.00 65.44 95 GLU A O 1
ATOM 796 N N . LYS A 1 96 ? -7.794 8.951 20.500 1.00 64.00 96 LYS A N 1
ATOM 797 C CA . LYS A 1 96 ? -7.956 10.385 20.859 1.00 64.00 96 LYS A CA 1
ATOM 798 C C . LYS A 1 96 ? -9.165 10.736 21.733 1.00 64.00 96 LYS A C 1
ATOM 800 O O . LYS A 1 96 ? -10.225 10.123 21.679 1.00 64.00 96 LYS A O 1
ATOM 805 N N . ASN A 1 97 ? -8.994 11.854 22.443 1.00 69.62 97 ASN A N 1
ATOM 806 C CA . ASN A 1 97 ? -9.944 12.569 23.298 1.00 69.62 97 ASN A CA 1
ATOM 807 C C . ASN A 1 97 ? -11.131 13.141 22.489 1.00 69.62 97 ASN A C 1
ATOM 809 O O . ASN A 1 97 ? -11.293 14.356 22.369 1.00 69.62 97 ASN A O 1
ATOM 813 N N . TYR A 1 98 ? -11.952 12.277 21.889 1.00 77.38 98 TYR A N 1
ATOM 814 C CA . TYR A 1 98 ? -13.181 12.676 21.187 1.00 77.38 98 TYR A CA 1
ATOM 815 C C . TYR A 1 98 ? -14.282 13.148 22.136 1.00 77.38 98 TYR A C 1
ATOM 817 O O . TYR A 1 98 ? -15.199 13.854 21.711 1.00 77.38 98 TYR A O 1
ATOM 825 N N . TYR A 1 99 ? -14.201 12.741 23.401 1.00 88.88 99 TYR A N 1
ATOM 826 C CA . TYR A 1 99 ? -15.286 12.879 24.354 1.00 88.88 99 TYR A CA 1
ATOM 827 C C . TYR A 1 99 ? -14.828 13.554 25.639 1.00 88.88 99 TYR A C 1
ATOM 829 O O . TYR A 1 99 ? -13.733 13.298 26.137 1.00 88.88 99 TYR A O 1
ATOM 837 N N . SER A 1 100 ? -15.715 14.370 26.197 1.00 93.38 100 SER A N 1
ATOM 838 C CA . SER A 1 100 ? -15.589 14.923 27.545 1.00 93.38 100 SER A CA 1
ATOM 839 C C . SER A 1 100 ? -16.606 14.267 28.477 1.00 93.38 100 SER A C 1
ATOM 841 O O . SER A 1 100 ? -17.724 13.960 28.062 1.00 93.38 100 SER A O 1
ATOM 843 N N . ILE A 1 101 ? -16.254 14.094 29.753 1.00 95.81 101 ILE A N 1
ATOM 844 C CA . ILE A 1 101 ? -17.204 13.632 30.778 1.00 95.81 101 ILE A CA 1
ATOM 845 C C . ILE A 1 101 ? -18.395 14.607 30.846 1.00 95.81 101 ILE A C 1
ATOM 847 O O . ILE A 1 101 ? -18.213 15.825 30.826 1.00 95.81 101 ILE A O 1
ATOM 851 N N . GLY A 1 102 ? -19.614 14.067 30.897 1.00 96.88 102 GLY A N 1
ATOM 852 C CA . GLY A 1 102 ? -20.886 14.795 30.842 1.00 96.88 102 GLY A CA 1
ATOM 853 C C . GLY A 1 102 ? -21.380 15.102 29.423 1.00 96.88 102 GLY A C 1
ATOM 854 O O . GLY A 1 102 ? -22.477 15.634 29.254 1.00 96.88 102 GLY A O 1
ATOM 855 N N . GLN A 1 103 ? -20.607 14.782 28.380 1.00 95.94 103 GLN A N 1
ATOM 856 C CA . GLN A 1 103 ? -21.055 14.952 27.000 1.00 95.94 103 GLN A CA 1
ATOM 857 C C . GLN A 1 103 ? -22.135 13.922 26.660 1.00 95.94 103 GLN A C 1
ATOM 859 O O . GLN A 1 103 ? -21.968 12.727 26.898 1.00 95.94 103 GLN A O 1
ATOM 864 N N . THR A 1 104 ? -23.229 14.380 26.053 1.00 96.81 104 THR A N 1
ATOM 865 C CA . THR A 1 104 ? -24.249 13.505 25.467 1.00 96.81 104 THR A CA 1
ATOM 866 C C . THR A 1 104 ? -23.979 13.321 23.978 1.00 96.81 104 THR A C 1
ATOM 868 O O . THR A 1 104 ? -23.818 14.302 23.250 1.00 96.81 104 THR A O 1
ATOM 871 N N . VAL A 1 105 ? -23.949 12.074 23.513 1.00 95.00 105 VAL A N 1
ATOM 872 C CA . VAL A 1 105 ? -23.729 11.720 22.105 1.00 95.00 105 VAL A CA 1
ATOM 873 C C . VAL A 1 105 ? -24.803 10.761 21.605 1.00 95.00 105 VAL A C 1
ATOM 875 O O . VAL A 1 105 ? -25.371 9.986 22.372 1.00 95.00 105 VAL A O 1
ATOM 878 N N . GLU A 1 106 ? -25.113 10.836 20.312 1.00 95.94 106 GLU A N 1
ATOM 879 C CA . GLU A 1 106 ? -26.031 9.900 19.663 1.00 95.94 106 GLU A CA 1
ATOM 880 C C . GLU A 1 106 ? -25.262 8.647 19.237 1.00 95.94 106 GLU A C 1
ATOM 882 O O . GLU A 1 106 ? -24.395 8.701 18.364 1.00 95.94 106 GLU A O 1
ATOM 887 N N . ILE A 1 107 ? -25.617 7.513 19.833 1.00 95.31 107 ILE A N 1
ATOM 888 C CA . ILE A 1 107 ? -25.123 6.189 19.461 1.00 95.31 107 ILE A CA 1
ATOM 889 C C . ILE A 1 107 ? -26.239 5.392 18.791 1.00 95.31 107 ILE A C 1
ATOM 891 O O . ILE A 1 107 ? -27.423 5.672 18.974 1.00 95.31 107 ILE A O 1
ATOM 895 N N . LYS A 1 108 ? -25.882 4.371 18.015 1.00 95.31 108 LYS A N 1
ATOM 896 C CA . LYS A 1 108 ? -26.841 3.420 17.445 1.00 95.31 108 LYS A CA 1
ATOM 897 C C . LYS A 1 108 ? -26.660 2.055 18.085 1.00 95.31 108 LYS A C 1
ATOM 899 O O . LYS A 1 108 ? -25.546 1.546 18.129 1.00 95.31 108 LYS A O 1
ATOM 904 N N . LEU A 1 109 ? -27.750 1.463 18.553 1.00 95.19 109 LEU A N 1
ATOM 905 C CA . LEU A 1 109 ? -27.779 0.138 19.167 1.00 95.19 109 LEU A CA 1
ATOM 906 C C . LEU A 1 109 ? -28.298 -0.915 18.189 1.00 95.19 109 LEU A C 1
ATOM 908 O O . LEU A 1 109 ? -29.054 -0.610 17.257 1.00 95.19 109 LEU A O 1
ATOM 912 N N . ILE A 1 110 ? -27.949 -2.166 18.477 1.00 94.50 110 ILE A N 1
ATOM 913 C CA . ILE A 1 110 ? -28.640 -3.343 17.958 1.00 94.50 110 ILE A CA 1
ATOM 914 C C . ILE A 1 110 ? -29.770 -3.686 18.948 1.00 94.50 110 ILE A C 1
ATOM 916 O O . ILE A 1 110 ? -29.480 -4.012 20.097 1.00 94.50 110 ILE A O 1
ATOM 920 N N . PRO A 1 111 ? -31.060 -3.641 18.559 1.00 93.19 111 PRO A N 1
ATOM 921 C CA . PRO A 1 111 ? -32.174 -3.820 19.503 1.00 93.19 111 PRO A CA 1
ATOM 922 C C . PRO A 1 111 ? -32.163 -5.139 20.289 1.00 93.19 111 PRO A C 1
ATOM 924 O O . PRO A 1 111 ? -32.612 -5.176 21.432 1.00 93.19 111 PRO A O 1
ATOM 927 N N . TYR A 1 112 ? -31.675 -6.222 19.674 1.00 94.31 112 TYR A N 1
ATOM 928 C CA . TYR A 1 112 ? -31.590 -7.546 20.300 1.00 94.31 112 TYR A CA 1
ATOM 929 C C . TYR A 1 112 ? -30.305 -7.767 21.111 1.00 94.31 112 TYR A C 1
ATOM 931 O O . TYR A 1 112 ? -30.220 -8.759 21.829 1.00 94.31 112 TYR A O 1
ATOM 939 N N . ASP A 1 113 ? -29.332 -6.857 21.019 1.00 94.44 113 ASP A N 1
ATOM 940 C CA . ASP A 1 113 ? -28.100 -6.877 21.807 1.00 94.44 113 ASP A CA 1
ATOM 941 C C . ASP A 1 113 ? -27.718 -5.448 22.235 1.00 94.44 113 ASP A C 1
ATOM 943 O O . ASP A 1 113 ? -26.779 -4.848 21.698 1.00 94.44 113 ASP A O 1
ATOM 947 N N . PRO A 1 114 ? -28.455 -4.871 23.204 1.00 92.25 114 PRO A N 1
ATOM 948 C CA . PRO A 1 114 ? -28.248 -3.500 23.648 1.00 92.25 114 PRO A CA 1
ATOM 949 C C . PRO A 1 114 ? -26.923 -3.308 24.385 1.00 92.25 114 PRO A C 1
ATOM 951 O O . PRO A 1 114 ? -26.636 -2.177 24.745 1.00 92.25 114 PRO A O 1
ATOM 954 N N . GLY A 1 115 ? -26.128 -4.358 24.631 1.00 92.12 115 GLY A N 1
ATOM 955 C CA . GLY A 1 115 ? -24.760 -4.236 25.145 1.00 92.12 115 GLY A CA 1
ATOM 956 C C . GLY A 1 115 ? -23.746 -3.836 24.070 1.00 92.12 115 GLY A C 1
ATOM 957 O O . GLY A 1 115 ? -22.629 -3.439 24.398 1.00 92.12 115 GLY A O 1
ATOM 958 N N . THR A 1 116 ? -24.132 -3.907 22.794 1.00 90.00 116 THR A N 1
ATOM 959 C CA . THR A 1 116 ? -23.306 -3.489 21.661 1.00 90.00 116 THR A CA 1
ATOM 960 C C . THR A 1 116 ? -23.853 -2.216 21.033 1.00 90.00 116 THR A C 1
ATOM 962 O O . THR A 1 116 ? -25.062 -2.036 20.860 1.00 90.00 116 THR A O 1
ATOM 965 N N . PHE A 1 117 ? -22.950 -1.314 20.657 1.00 91.38 117 PHE A N 1
ATOM 966 C CA . PHE A 1 117 ? -23.333 -0.071 20.008 1.00 91.38 117 PHE A CA 1
ATOM 967 C C . PHE A 1 117 ? -22.313 0.391 18.972 1.00 91.38 117 PHE A C 1
ATOM 969 O O . PHE A 1 117 ? -21.180 -0.087 18.911 1.00 91.38 117 PHE A O 1
ATOM 976 N N . TYR A 1 118 ? -22.763 1.326 18.147 1.00 88.38 118 TYR A N 1
ATOM 977 C CA . TYR A 1 118 ? -22.021 1.986 17.091 1.00 88.38 118 TYR A CA 1
ATOM 978 C C . TYR A 1 118 ? -22.071 3.495 17.315 1.00 88.38 118 TYR A C 1
ATOM 980 O O . TYR A 1 118 ? -23.158 4.070 17.404 1.00 88.38 118 TYR A O 1
ATOM 988 N N . ASP A 1 119 ? -20.909 4.142 17.364 1.00 89.94 119 ASP A N 1
ATOM 989 C CA . ASP A 1 119 ? -20.811 5.601 17.356 1.00 89.94 119 ASP A CA 1
ATOM 990 C C . ASP A 1 119 ? -20.548 6.110 15.918 1.00 89.94 119 ASP A C 1
ATOM 992 O O . ASP A 1 119 ? -19.480 5.848 15.348 1.00 89.94 119 ASP A O 1
ATOM 996 N N . PRO A 1 120 ? -21.494 6.851 15.303 1.00 85.00 120 PRO A N 1
ATOM 997 C CA . PRO A 1 120 ? -21.333 7.378 13.951 1.00 85.00 120 PRO A CA 1
ATOM 998 C C . PRO A 1 120 ? -20.229 8.428 13.793 1.00 85.00 120 PRO A C 1
ATOM 1000 O O . PRO A 1 120 ? -19.761 8.629 12.670 1.00 85.00 120 PRO A O 1
ATOM 1003 N N . ILE A 1 121 ? -19.873 9.150 14.856 1.00 84.50 121 ILE A N 1
ATOM 1004 C CA . ILE A 1 121 ? -18.855 10.206 14.840 1.00 84.50 121 ILE A CA 1
ATOM 1005 C C . ILE A 1 121 ? -17.472 9.557 14.787 1.00 84.50 121 ILE A C 1
ATOM 1007 O O . ILE A 1 121 ? -16.697 9.854 13.877 1.00 84.50 121 ILE A O 1
ATOM 1011 N N . TYR A 1 122 ? -17.216 8.596 15.675 1.00 79.75 122 TYR A N 1
ATOM 1012 C CA . TYR A 1 122 ? -15.939 7.884 15.757 1.00 79.75 122 TYR A CA 1
ATOM 1013 C C . TYR A 1 122 ? -15.561 7.184 14.438 1.00 79.75 122 TYR A C 1
ATOM 1015 O O . TYR A 1 122 ? -14.458 7.356 13.916 1.00 79.75 122 TYR A O 1
ATOM 1023 N N . ILE A 1 123 ? -16.503 6.463 13.818 1.00 72.69 123 ILE A N 1
ATOM 1024 C CA . ILE A 1 123 ? -16.238 5.715 12.576 1.00 72.69 123 ILE A CA 1
ATOM 1025 C C . ILE A 1 123 ? -15.996 6.633 11.373 1.00 72.69 123 ILE A C 1
ATOM 1027 O O . ILE A 1 123 ? -15.186 6.314 10.497 1.00 72.69 123 ILE A O 1
ATOM 1031 N N . LYS A 1 124 ? -16.651 7.799 11.322 1.00 71.81 124 LYS A N 1
ATOM 1032 C CA . LYS A 1 124 ? -16.398 8.783 10.258 1.00 71.81 124 LYS A CA 1
ATOM 1033 C C . LYS A 1 124 ? -14.954 9.272 10.272 1.00 71.81 124 LYS A C 1
ATOM 1035 O O . LYS A 1 124 ? -14.401 9.501 9.197 1.00 71.81 124 LYS A O 1
ATOM 1040 N N . ASP A 1 125 ? -14.353 9.417 11.448 1.00 69.25 125 ASP A N 1
ATOM 1041 C CA . ASP A 1 125 ? -12.985 9.911 11.574 1.00 69.25 125 ASP A CA 1
ATOM 1042 C C . ASP A 1 125 ? -11.936 8.795 11.446 1.00 69.25 125 ASP A C 1
ATOM 1044 O O . ASP A 1 125 ? -10.931 9.012 10.765 1.00 69.25 125 ASP A O 1
ATOM 1048 N N . MET A 1 126 ? -12.210 7.572 11.924 1.00 66.19 126 MET A N 1
ATOM 1049 C CA . MET A 1 126 ? -11.386 6.393 11.593 1.00 66.19 126 MET A CA 1
ATOM 1050 C C . MET A 1 126 ? -11.265 6.185 10.076 1.00 66.19 126 MET A C 1
ATOM 1052 O O . MET A 1 126 ? -10.177 5.945 9.548 1.00 66.19 126 MET A O 1
ATOM 1056 N N . ASN A 1 127 ? -12.363 6.364 9.339 1.00 62.66 127 ASN A N 1
ATOM 1057 C CA . ASN A 1 127 ? -12.349 6.224 7.884 1.00 62.66 127 ASN A CA 1
ATOM 1058 C C . ASN A 1 127 ? -11.569 7.342 7.166 1.00 62.66 127 ASN A C 1
ATOM 1060 O O . ASN A 1 127 ? -11.097 7.125 6.050 1.00 62.66 127 ASN A O 1
ATOM 1064 N N . LYS A 1 128 ? -11.375 8.517 7.786 1.00 61.91 128 LYS A N 1
ATOM 1065 C CA . LYS A 1 128 ? -10.536 9.589 7.215 1.00 61.91 128 LYS A CA 1
ATOM 1066 C C . LYS A 1 128 ? -9.039 9.301 7.347 1.00 61.91 128 LYS A C 1
ATOM 1068 O O . LYS A 1 128 ? -8.274 9.738 6.492 1.00 61.91 128 LYS A O 1
ATOM 1073 N N . GLY A 1 129 ? -8.606 8.566 8.374 1.00 53.56 129 GLY A N 1
ATOM 1074 C CA . GLY A 1 129 ? -7.187 8.240 8.584 1.00 53.56 129 GLY A CA 1
ATOM 1075 C C . GLY A 1 129 ? -6.597 7.334 7.495 1.00 53.56 129 GLY A C 1
ATOM 1076 O O . GLY A 1 129 ? -5.448 7.503 7.083 1.00 53.56 129 GLY A O 1
ATOM 1077 N N . ASN A 1 130 ? -7.410 6.429 6.945 1.00 55.12 130 ASN A N 1
ATOM 1078 C CA . ASN A 1 130 ? -6.952 5.421 5.986 1.00 55.12 130 ASN A CA 1
ATOM 1079 C C . ASN A 1 130 ? -6.733 5.948 4.556 1.00 55.12 130 ASN A C 1
ATOM 1081 O O . ASN A 1 130 ? -6.098 5.267 3.747 1.00 55.12 130 ASN A O 1
ATOM 1085 N N . SER A 1 131 ? -7.186 7.165 4.220 1.00 59.19 131 SER A N 1
ATOM 1086 C CA . SER A 1 131 ? -6.993 7.708 2.867 1.00 59.19 131 SER A CA 1
ATOM 1087 C C . SER A 1 131 ? -5.535 8.066 2.570 1.00 59.19 131 SER A C 1
ATOM 1089 O O . SER A 1 131 ? -5.086 7.926 1.434 1.00 59.19 131 SER A O 1
ATOM 1091 N N . THR A 1 132 ? -4.768 8.498 3.575 1.00 61.97 132 THR A N 1
ATOM 1092 C CA . THR A 1 132 ? -3.373 8.930 3.376 1.00 61.97 132 THR A CA 1
ATOM 1093 C C . THR A 1 132 ? -2.459 7.748 3.056 1.00 61.97 132 THR A C 1
ATOM 1095 O O . THR A 1 132 ? -1.676 7.817 2.109 1.00 61.97 132 THR A O 1
ATOM 1098 N N . GLY A 1 133 ? -2.602 6.630 3.777 1.00 65.38 133 GLY A N 1
ATOM 1099 C CA . GLY A 1 133 ? -1.859 5.398 3.486 1.00 65.38 133 GLY A CA 1
ATOM 1100 C C . GLY A 1 133 ? -2.186 4.843 2.099 1.00 65.38 133 GLY A C 1
ATOM 1101 O O . GLY A 1 133 ? -1.294 4.421 1.364 1.00 65.38 133 GLY A O 1
ATOM 1102 N N . PHE A 1 134 ? -3.451 4.942 1.690 1.00 66.44 134 PHE A N 1
ATOM 1103 C CA . PHE A 1 134 ? -3.894 4.518 0.367 1.00 66.44 134 PHE A CA 1
ATOM 1104 C C . PHE A 1 134 ? -3.249 5.328 -0.771 1.00 66.44 134 PHE A C 1
ATOM 1106 O O . PHE A 1 134 ? -2.782 4.756 -1.757 1.00 66.44 134 PHE A O 1
ATOM 1113 N N . ILE A 1 135 ? -3.146 6.653 -0.612 1.00 71.62 135 ILE A N 1
ATOM 1114 C CA . ILE A 1 135 ? -2.461 7.529 -1.576 1.00 71.62 135 ILE A CA 1
ATOM 1115 C C . ILE A 1 135 ? -0.977 7.160 -1.689 1.00 71.62 135 ILE A C 1
ATOM 1117 O O . ILE A 1 135 ? -0.450 7.088 -2.799 1.00 71.62 135 ILE A O 1
ATOM 1121 N N . ILE A 1 136 ? -0.306 6.880 -0.567 1.00 72.31 136 ILE A N 1
ATOM 1122 C CA . ILE A 1 136 ? 1.110 6.478 -0.562 1.00 72.31 136 ILE A CA 1
ATOM 1123 C C . ILE A 1 136 ? 1.302 5.160 -1.320 1.00 72.31 136 ILE A C 1
ATOM 1125 O O . ILE A 1 136 ? 2.202 5.071 -2.157 1.00 72.31 136 ILE A O 1
ATOM 1129 N N . ILE A 1 137 ? 0.434 4.169 -1.089 1.00 72.94 137 ILE A N 1
ATOM 1130 C CA . ILE A 1 137 ? 0.466 2.883 -1.797 1.00 72.94 137 ILE A CA 1
ATOM 1131 C C . ILE A 1 137 ? 0.279 3.100 -3.305 1.00 72.94 137 ILE A C 1
ATOM 1133 O O . ILE A 1 137 ? 1.091 2.616 -4.094 1.00 72.94 137 ILE A O 1
ATOM 1137 N N . ILE A 1 138 ? -0.724 3.881 -3.725 1.00 76.50 138 ILE A N 1
ATOM 1138 C CA . ILE A 1 138 ? -0.933 4.196 -5.149 1.00 76.50 138 ILE A CA 1
ATOM 1139 C C . ILE A 1 138 ? 0.306 4.862 -5.750 1.00 76.50 138 ILE A C 1
ATOM 1141 O O . ILE A 1 138 ? 0.764 4.450 -6.816 1.00 76.50 138 ILE A O 1
ATOM 1145 N N . CYS A 1 139 ? 0.868 5.870 -5.082 1.00 74.06 139 CYS A N 1
ATOM 1146 C CA . CYS A 1 139 ? 2.068 6.559 -5.549 1.00 74.06 139 CYS A CA 1
ATOM 1147 C C . CYS A 1 139 ? 3.249 5.591 -5.698 1.00 74.06 139 CYS A C 1
ATOM 1149 O O . CYS A 1 139 ? 3.926 5.612 -6.727 1.00 74.06 139 CYS A O 1
ATOM 1151 N N . PHE A 1 140 ? 3.457 4.701 -4.726 1.00 76.69 140 PHE A N 1
ATOM 1152 C CA . PHE A 1 140 ? 4.532 3.712 -4.750 1.00 76.69 140 PHE A CA 1
ATOM 1153 C C . PHE A 1 140 ? 4.441 2.772 -5.961 1.00 76.69 140 PHE A C 1
ATOM 1155 O O . PHE A 1 140 ? 5.460 2.481 -6.584 1.00 76.69 140 PHE A O 1
ATOM 1162 N N . PHE A 1 141 ? 3.232 2.358 -6.355 1.00 73.44 141 PHE A N 1
ATOM 1163 C CA . PHE A 1 141 ? 3.027 1.514 -7.539 1.00 73.44 141 PHE A CA 1
ATOM 1164 C C . PHE A 1 141 ? 3.003 2.298 -8.862 1.00 73.44 141 PHE A C 1
ATOM 1166 O O . PHE A 1 141 ? 3.455 1.786 -9.887 1.00 73.44 141 PHE A O 1
ATOM 1173 N N . MET A 1 142 ? 2.520 3.543 -8.869 1.00 77.06 142 MET A N 1
ATOM 1174 C CA . MET A 1 142 ? 2.398 4.349 -10.092 1.00 77.06 142 MET A CA 1
ATOM 1175 C C . MET A 1 142 ? 3.728 4.957 -10.546 1.00 77.06 142 MET A C 1
ATOM 1177 O O . MET A 1 142 ? 3.996 5.002 -11.747 1.00 77.06 142 MET A O 1
ATOM 1181 N N . ILE A 1 143 ? 4.588 5.390 -9.620 1.00 80.69 143 ILE A N 1
ATOM 1182 C CA . ILE A 1 143 ? 5.900 5.981 -9.937 1.00 80.69 143 ILE A CA 1
ATOM 1183 C C . ILE A 1 143 ? 6.760 5.072 -10.841 1.00 80.69 143 ILE A C 1
ATOM 1185 O O . ILE A 1 143 ? 7.204 5.552 -11.889 1.00 80.69 143 ILE A O 1
ATOM 1189 N N . PRO A 1 144 ? 6.990 3.778 -10.533 1.00 75.12 144 PRO A N 1
ATOM 1190 C CA . PRO A 1 144 ? 7.798 2.914 -11.393 1.00 75.12 144 PRO A CA 1
ATOM 1191 C C . PRO A 1 144 ? 7.162 2.706 -12.772 1.00 75.12 144 PRO A C 1
ATOM 1193 O O . PRO A 1 144 ? 7.875 2.720 -13.775 1.00 75.12 144 PRO A O 1
ATOM 1196 N N . VAL A 1 145 ? 5.831 2.606 -12.858 1.00 76.31 145 VAL A N 1
ATOM 1197 C CA . VAL A 1 145 ? 5.121 2.517 -14.146 1.00 76.31 145 VAL A CA 1
ATOM 1198 C C . VAL A 1 145 ? 5.360 3.779 -14.983 1.00 76.31 145 VAL A C 1
ATOM 1200 O O . VAL A 1 145 ? 5.697 3.684 -16.165 1.00 76.31 145 VAL A O 1
ATOM 1203 N N . ILE A 1 146 ? 5.266 4.963 -14.371 1.00 80.81 146 ILE A N 1
ATOM 1204 C CA . ILE A 1 146 ? 5.533 6.246 -15.035 1.00 80.81 146 ILE A CA 1
ATOM 1205 C C . ILE A 1 146 ? 6.989 6.319 -15.517 1.00 80.81 146 ILE A C 1
ATOM 1207 O O . ILE A 1 146 ? 7.233 6.712 -16.661 1.00 80.81 146 ILE A O 1
ATOM 1211 N N . LEU A 1 147 ? 7.957 5.902 -14.694 1.00 82.31 147 LEU A N 1
ATOM 1212 C CA . LEU A 1 147 ? 9.377 5.886 -15.064 1.00 82.31 147 LEU A CA 1
ATOM 1213 C C . LEU A 1 147 ? 9.660 4.941 -16.236 1.00 82.31 147 LEU A C 1
ATOM 1215 O O . LEU A 1 147 ? 10.397 5.316 -17.149 1.00 82.31 147 LEU A O 1
ATOM 1219 N N . VAL A 1 148 ? 9.041 3.758 -16.264 1.00 78.62 148 VAL A N 1
ATOM 1220 C CA . VAL A 1 148 ? 9.149 2.823 -17.396 1.00 78.62 148 VAL A CA 1
ATOM 1221 C C . VAL A 1 148 ? 8.575 3.451 -18.666 1.00 78.62 148 VAL A C 1
ATOM 1223 O O . VAL A 1 148 ? 9.229 3.423 -19.709 1.00 78.62 148 VAL A O 1
ATOM 1226 N N . ILE A 1 149 ? 7.405 4.096 -18.593 1.00 77.25 149 ILE A N 1
ATOM 1227 C CA . ILE A 1 149 ? 6.801 4.795 -19.741 1.00 77.25 149 ILE A CA 1
ATOM 1228 C C . ILE A 1 149 ? 7.731 5.900 -20.263 1.00 77.25 149 ILE A C 1
ATOM 1230 O O . ILE A 1 149 ? 7.951 6.003 -21.474 1.00 77.25 149 ILE A O 1
ATOM 1234 N N . PHE A 1 150 ? 8.308 6.711 -19.373 1.00 82.31 150 PHE A N 1
ATOM 1235 C CA . PHE A 1 150 ? 9.256 7.764 -19.749 1.00 82.31 150 PHE A CA 1
ATOM 1236 C C . PHE A 1 150 ? 10.548 7.200 -20.352 1.00 82.31 150 PHE A C 1
ATOM 1238 O O . PHE A 1 150 ? 10.999 7.682 -21.395 1.00 82.31 150 PHE A O 1
ATOM 1245 N N . GLY A 1 151 ? 11.118 6.159 -19.741 1.00 81.00 151 GLY A N 1
ATOM 1246 C CA . GLY A 1 151 ? 12.318 5.479 -20.226 1.00 81.00 151 GLY A CA 1
ATOM 1247 C C . GLY A 1 151 ? 12.117 4.886 -21.618 1.00 81.00 151 GLY A C 1
ATOM 1248 O O . GLY A 1 151 ? 12.932 5.112 -22.513 1.00 81.00 151 GLY A O 1
ATOM 1249 N N . MET A 1 152 ? 10.981 4.223 -21.846 1.00 71.94 152 MET A N 1
ATOM 1250 C CA . MET A 1 152 ? 10.625 3.689 -23.160 1.00 71.94 152 MET A CA 1
ATOM 1251 C C . MET A 1 152 ? 10.404 4.791 -24.193 1.00 71.94 152 MET A C 1
ATOM 1253 O O . MET A 1 152 ? 10.897 4.674 -25.310 1.00 71.94 152 MET A O 1
ATOM 1257 N N . ARG A 1 153 ? 9.721 5.892 -23.845 1.00 77.94 153 ARG A N 1
ATOM 1258 C CA . ARG A 1 153 ? 9.572 7.043 -24.756 1.00 77.94 153 ARG A CA 1
ATOM 1259 C C . ARG A 1 153 ? 10.927 7.604 -25.179 1.00 77.94 153 ARG A C 1
ATOM 1261 O O . ARG A 1 153 ? 11.102 7.952 -26.345 1.00 77.94 153 ARG A O 1
ATOM 1268 N N . LYS A 1 154 ? 11.887 7.665 -24.254 1.00 80.44 154 LYS A N 1
ATOM 1269 C CA . LYS A 1 154 ? 13.260 8.087 -24.550 1.00 80.44 154 LYS A CA 1
ATOM 1270 C C . LYS A 1 154 ? 13.979 7.079 -25.454 1.00 80.44 154 LYS A C 1
ATOM 1272 O O . LYS A 1 154 ? 14.599 7.487 -26.430 1.00 80.44 154 LYS A O 1
ATOM 1277 N N . MET A 1 155 ? 13.855 5.779 -25.180 1.00 71.50 155 MET A N 1
ATOM 1278 C CA . MET A 1 155 ? 14.441 4.730 -26.024 1.00 71.50 155 MET A CA 1
ATOM 1279 C C . MET A 1 155 ? 13.853 4.706 -27.438 1.00 71.50 155 MET A C 1
ATOM 1281 O O . MET A 1 155 ? 14.612 4.580 -28.392 1.00 71.50 155 MET A O 1
ATOM 1285 N N . LEU A 1 156 ? 12.538 4.886 -27.590 1.00 74.56 156 LEU A N 1
ATOM 1286 C CA . LEU A 1 156 ? 11.876 4.928 -28.897 1.00 74.56 156 LEU A CA 1
ATOM 1287 C C . LEU A 1 156 ? 12.399 6.086 -29.753 1.00 74.56 156 LEU A C 1
ATOM 1289 O O . LEU A 1 156 ? 12.788 5.858 -30.894 1.00 74.56 156 LEU A O 1
ATOM 1293 N N . LYS A 1 157 ? 12.523 7.291 -29.182 1.00 79.81 157 LYS A N 1
ATOM 1294 C CA . LYS A 1 157 ? 13.112 8.444 -29.887 1.00 79.81 157 LYS A CA 1
ATOM 1295 C C . LYS A 1 157 ? 14.550 8.181 -30.335 1.00 79.81 157 LYS A C 1
ATOM 1297 O O . LYS A 1 157 ? 14.928 8.549 -31.439 1.00 79.81 157 LYS A O 1
ATOM 1302 N N . ASN A 1 158 ? 15.345 7.517 -29.496 1.00 79.88 158 ASN A N 1
ATOM 1303 C CA . ASN A 1 158 ? 16.722 7.175 -29.845 1.00 79.88 158 ASN A CA 1
ATOM 1304 C C . ASN A 1 158 ? 16.798 6.065 -30.906 1.00 79.88 158 ASN A C 1
ATOM 1306 O O . ASN A 1 158 ? 17.744 6.040 -31.690 1.00 79.88 158 ASN A O 1
ATOM 1310 N N . SER A 1 159 ? 15.824 5.149 -30.936 1.00 76.25 159 SER A N 1
ATOM 1311 C CA . SER A 1 159 ? 15.808 4.040 -31.893 1.00 76.25 159 SER A CA 1
ATOM 1312 C C . SER A 1 159 ? 15.639 4.509 -33.337 1.00 76.25 159 SER A C 1
ATOM 1314 O O . SER A 1 159 ? 16.283 3.943 -34.215 1.00 76.25 159 SER A O 1
ATOM 1316 N N . ASP A 1 160 ? 14.883 5.585 -33.576 1.00 80.06 160 ASP A N 1
ATOM 1317 C CA . ASP A 1 160 ? 14.722 6.158 -34.917 1.00 80.06 160 ASP A CA 1
ATOM 1318 C C . ASP A 1 160 ? 16.047 6.744 -35.432 1.00 80.06 160 ASP A C 1
ATOM 1320 O O . ASP A 1 160 ? 16.429 6.522 -36.580 1.00 80.06 160 ASP A O 1
ATOM 1324 N N . THR A 1 161 ? 16.817 7.406 -34.561 1.00 81.81 161 THR A N 1
ATOM 1325 C CA . THR A 1 161 ? 18.158 7.912 -34.896 1.00 81.81 161 THR A CA 1
ATOM 1326 C C . THR A 1 161 ? 19.128 6.780 -35.219 1.00 81.81 161 THR A C 1
ATOM 1328 O O . THR A 1 161 ? 19.918 6.881 -36.157 1.00 81.81 161 THR A O 1
ATOM 1331 N N . ILE A 1 162 ? 19.074 5.689 -34.449 1.00 74.75 162 ILE A N 1
ATOM 1332 C CA . ILE A 1 162 ? 19.904 4.506 -34.692 1.00 74.75 162 ILE A CA 1
ATOM 1333 C C . ILE A 1 162 ? 19.510 3.866 -36.028 1.00 74.75 162 ILE A C 1
ATOM 1335 O O . ILE A 1 162 ? 20.385 3.603 -36.845 1.00 74.75 162 ILE A O 1
ATOM 1339 N N . ALA A 1 163 ? 18.216 3.676 -36.288 1.00 78.50 163 ALA A N 1
ATOM 1340 C CA . ALA A 1 163 ? 17.731 3.121 -37.548 1.00 78.50 163 ALA A CA 1
ATOM 1341 C C . ALA A 1 163 ? 18.162 3.973 -38.752 1.00 78.50 163 ALA A C 1
ATOM 1343 O O . ALA A 1 163 ? 18.610 3.420 -39.754 1.00 78.50 163 ALA A O 1
ATOM 1344 N N . LYS A 1 164 ? 18.110 5.306 -38.630 1.00 83.38 164 LYS A N 1
ATOM 1345 C CA . LYS A 1 164 ? 18.559 6.225 -39.682 1.00 83.38 164 LYS A CA 1
ATOM 1346 C C . LYS A 1 164 ? 20.053 6.075 -39.987 1.00 83.38 164 LYS A C 1
ATOM 1348 O O . LYS A 1 164 ? 20.405 5.850 -41.137 1.00 83.38 164 LYS A O 1
ATOM 1353 N N . ARG A 1 165 ? 20.916 6.089 -38.961 1.00 82.06 165 ARG A N 1
ATOM 1354 C CA . ARG A 1 165 ? 22.373 5.905 -39.134 1.00 82.06 165 ARG A CA 1
ATOM 1355 C C . ARG A 1 165 ? 22.732 4.553 -39.750 1.00 82.06 165 ARG A C 1
ATOM 1357 O O . ARG A 1 165 ? 23.719 4.432 -40.463 1.00 82.06 165 ARG A O 1
ATOM 1364 N N . PHE A 1 166 ? 21.950 3.519 -39.453 1.00 79.44 166 PHE A N 1
ATOM 1365 C CA . PHE A 1 166 ? 22.132 2.207 -40.070 1.00 79.44 166 PHE A CA 1
ATOM 1366 C C . PHE A 1 166 ? 21.696 2.185 -41.532 1.00 79.44 166 PHE A C 1
ATOM 1368 O O . PHE A 1 166 ? 22.361 1.535 -42.327 1.00 79.44 166 PHE A O 1
ATOM 1375 N N . ALA A 1 167 ? 20.591 2.852 -41.874 1.00 83.94 167 ALA A N 1
ATOM 1376 C CA . ALA A 1 167 ? 20.129 2.951 -43.254 1.00 83.94 167 ALA A CA 1
ATOM 1377 C C . ALA A 1 167 ? 21.134 3.725 -44.120 1.00 83.94 167 ALA A C 1
ATOM 1379 O O . ALA A 1 167 ? 21.468 3.255 -45.202 1.00 83.94 167 ALA A O 1
ATOM 1380 N N . GLU A 1 168 ? 21.661 4.841 -43.604 1.00 87.81 168 GLU A N 1
ATOM 1381 C CA . GLU A 1 168 ? 22.727 5.632 -44.241 1.00 87.81 168 GLU A CA 1
ATOM 1382 C C . GLU A 1 168 ? 23.979 4.767 -44.468 1.00 87.81 168 GLU A C 1
ATOM 1384 O O . GLU A 1 168 ? 24.365 4.540 -45.608 1.00 87.81 168 GLU A O 1
ATOM 1389 N N . GLY A 1 169 ? 24.518 4.128 -43.422 1.00 86.12 169 GLY A N 1
ATOM 1390 C CA . GLY A 1 169 ? 25.699 3.268 -43.582 1.00 86.12 169 GLY A CA 1
ATOM 1391 C C . GLY A 1 169 ? 25.482 2.030 -44.471 1.00 86.12 169 GLY A C 1
ATOM 1392 O O . GLY A 1 169 ? 26.443 1.486 -45.015 1.00 86.12 169 GLY A O 1
ATOM 1393 N N . TYR A 1 170 ? 24.240 1.553 -44.631 1.00 82.75 170 TYR A N 1
ATOM 1394 C CA . TYR A 1 170 ? 23.935 0.461 -45.562 1.00 82.75 170 TYR A CA 1
ATOM 1395 C C . TYR A 1 170 ? 23.923 0.950 -47.012 1.00 82.75 170 TYR A C 1
ATOM 1397 O O . TYR A 1 170 ? 24.455 0.247 -47.871 1.00 82.75 170 TYR A O 1
ATOM 1405 N N . ALA A 1 171 ? 23.360 2.137 -47.267 1.00 87.94 171 ALA A N 1
ATOM 1406 C CA . ALA A 1 171 ? 23.369 2.776 -48.581 1.00 87.94 171 ALA A CA 1
ATOM 1407 C C . ALA A 1 171 ? 24.806 3.019 -49.062 1.00 87.94 171 ALA A C 1
ATOM 1409 O O . ALA A 1 171 ? 25.161 2.516 -50.126 1.00 87.94 171 ALA A O 1
ATOM 1410 N N . ASP A 1 172 ? 25.653 3.618 -48.218 1.00 90.94 172 ASP A N 1
ATOM 1411 C CA . ASP A 1 172 ? 27.072 3.862 -48.524 1.00 90.94 172 ASP A CA 1
ATOM 1412 C C . ASP A 1 172 ? 27.807 2.551 -48.861 1.00 90.94 172 ASP A C 1
ATOM 1414 O O . ASP A 1 172 ? 28.597 2.464 -49.800 1.00 90.94 172 ASP A O 1
ATOM 1418 N N . SER A 1 173 ? 27.512 1.473 -48.121 1.00 90.06 173 SER A N 1
ATOM 1419 C CA . SER A 1 173 ? 28.135 0.168 -48.370 1.00 90.06 173 SER A CA 1
ATOM 1420 C C . SER A 1 173 ? 27.667 -0.505 -49.666 1.00 90.06 173 SER A C 1
ATOM 1422 O O . SER A 1 173 ? 28.412 -1.303 -50.234 1.00 90.06 173 SER A O 1
ATOM 1424 N N . MET A 1 174 ? 26.439 -0.223 -50.112 1.00 88.75 174 MET A N 1
ATOM 1425 C CA . MET A 1 174 ? 25.890 -0.748 -51.366 1.00 88.75 174 MET A CA 1
ATOM 1426 C C . MET A 1 174 ? 26.435 0.031 -52.562 1.00 88.75 174 MET A C 1
ATOM 1428 O O . MET A 1 174 ? 26.762 -0.586 -53.571 1.00 88.75 174 MET A O 1
ATOM 1432 N N . GLU A 1 175 ? 26.594 1.349 -52.432 1.00 92.38 175 GLU A N 1
ATOM 1433 C CA . GLU A 1 175 ? 27.231 2.204 -53.439 1.00 92.38 175 GLU A CA 1
ATOM 1434 C C . GLU A 1 175 ? 28.693 1.793 -53.658 1.00 92.38 175 GLU A C 1
ATOM 1436 O O . GLU A 1 175 ? 29.076 1.474 -54.781 1.00 92.38 175 GLU A O 1
ATOM 1441 N N . ALA A 1 176 ? 29.467 1.614 -52.581 1.00 89.44 176 ALA A N 1
ATOM 1442 C CA . ALA A 1 176 ? 30.844 1.123 -52.672 1.00 89.44 176 ALA A CA 1
ATOM 1443 C C . ALA A 1 176 ? 30.948 -0.275 -53.322 1.00 89.44 176 ALA A C 1
ATOM 1445 O O . ALA A 1 176 ? 31.888 -0.555 -54.066 1.00 89.44 176 ALA A O 1
ATOM 1446 N N . GLN A 1 177 ? 29.982 -1.169 -53.065 1.00 90.19 177 GLN A N 1
ATOM 1447 C CA . GLN A 1 177 ? 29.931 -2.477 -53.730 1.00 90.19 177 GLN A CA 1
ATOM 1448 C C . GLN A 1 177 ? 29.580 -2.361 -55.218 1.00 90.19 177 GLN A C 1
ATOM 1450 O O . GLN A 1 177 ? 30.154 -3.088 -56.025 1.00 90.19 177 GLN A O 1
ATOM 1455 N N . GLN A 1 178 ? 28.670 -1.462 -55.599 1.00 91.38 178 GLN A N 1
ATOM 1456 C CA . GLN A 1 178 ? 28.329 -1.225 -57.004 1.00 91.38 178 GLN A CA 1
ATOM 1457 C C . GLN A 1 178 ? 29.493 -0.603 -57.778 1.00 91.38 178 GLN A C 1
ATOM 1459 O O . GLN A 1 178 ? 29.769 -1.052 -58.889 1.00 91.38 178 GLN A O 1
ATOM 1464 N N . GLU A 1 179 ? 30.209 0.356 -57.188 1.00 88.69 179 GLU A N 1
ATOM 1465 C CA . GLU A 1 179 ? 31.422 0.925 -57.783 1.00 88.69 179 GLU A CA 1
ATOM 1466 C C . GLU A 1 179 ? 32.511 -0.135 -57.979 1.00 88.69 179 GLU A C 1
ATOM 1468 O O . GLU A 1 179 ? 33.114 -0.205 -59.049 1.00 88.69 179 GLU A O 1
ATOM 1473 N N . ALA A 1 180 ? 32.745 -0.997 -56.982 1.00 86.62 180 ALA A N 1
ATOM 1474 C CA . ALA A 1 180 ? 33.720 -2.082 -57.096 1.00 86.62 180 ALA A CA 1
ATOM 1475 C C . ALA A 1 180 ? 33.364 -3.054 -58.236 1.00 86.62 180 ALA A C 1
ATOM 1477 O O . ALA A 1 180 ? 34.222 -3.389 -59.050 1.00 86.62 180 ALA A O 1
ATOM 1478 N N . VAL A 1 181 ? 32.089 -3.442 -58.348 1.00 90.69 181 VAL A N 1
ATOM 1479 C CA . VAL A 1 181 ? 31.604 -4.307 -59.437 1.00 90.69 181 VAL A CA 1
ATOM 1480 C C . VAL A 1 181 ? 31.698 -3.607 -60.799 1.00 90.69 181 VAL A C 1
ATOM 1482 O O . VAL A 1 181 ? 32.066 -4.238 -61.787 1.00 90.69 181 VAL A O 1
ATOM 1485 N N . GLN A 1 182 ? 31.408 -2.305 -60.883 1.00 87.38 182 GLN A N 1
ATOM 1486 C CA . GLN A 1 182 ? 31.578 -1.541 -62.126 1.00 87.38 182 GLN A CA 1
ATOM 1487 C C . GLN A 1 182 ? 33.044 -1.439 -62.557 1.00 87.38 182 GLN A C 1
ATOM 1489 O O . GLN A 1 182 ? 33.320 -1.536 -63.752 1.00 87.38 182 GLN A O 1
ATOM 1494 N N . ARG A 1 183 ? 33.981 -1.288 -61.611 1.00 82.19 183 ARG A N 1
ATOM 1495 C CA . ARG A 1 183 ? 35.424 -1.317 -61.902 1.00 82.19 183 ARG A CA 1
ATOM 1496 C C . ARG A 1 183 ? 35.868 -2.677 -62.439 1.00 82.19 183 ARG A C 1
ATOM 1498 O O . ARG A 1 183 ? 36.635 -2.718 -63.393 1.00 82.19 183 ARG A O 1
ATOM 1505 N N . GLU A 1 184 ? 35.359 -3.778 -61.884 1.00 85.12 184 GLU A N 1
ATOM 1506 C CA . GLU A 1 184 ? 35.648 -5.124 -62.407 1.00 85.12 184 GLU A CA 1
ATOM 1507 C C . GLU A 1 184 ? 35.071 -5.354 -63.813 1.00 85.12 184 GLU A C 1
ATOM 1509 O O . GLU A 1 184 ? 35.691 -6.030 -64.630 1.00 85.12 184 GLU A O 1
ATOM 1514 N N . LEU A 1 185 ? 33.901 -4.784 -64.117 1.00 87.50 185 LEU A N 1
ATOM 1515 C CA . LEU A 1 185 ? 33.249 -4.930 -65.423 1.00 87.50 185 LEU A CA 1
ATOM 1516 C C . LEU A 1 185 ? 33.894 -4.091 -66.538 1.00 87.50 1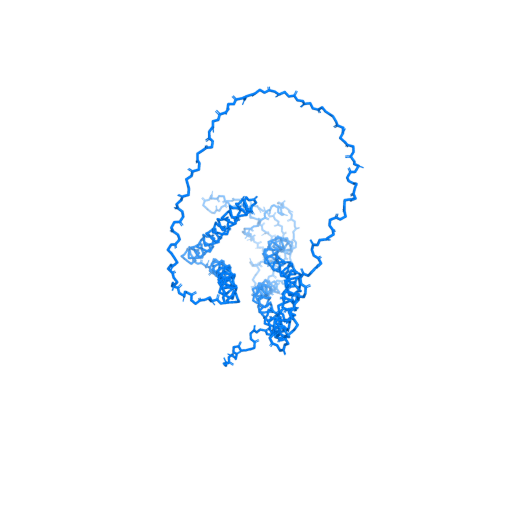85 LEU A C 1
ATOM 1518 O O . LEU A 1 185 ? 33.639 -4.372 -67.709 1.00 87.50 185 LEU A O 1
ATOM 1522 N N . ASN A 1 186 ? 34.702 -3.079 -66.207 1.00 83.81 186 ASN A N 1
ATOM 1523 C CA . ASN A 1 186 ? 35.356 -2.214 -67.189 1.00 83.81 186 ASN A CA 1
ATOM 1524 C C . ASN A 1 186 ? 36.852 -2.000 -66.868 1.00 83.81 186 ASN A C 1
ATOM 1526 O O . ASN A 1 186 ? 37.246 -0.896 -66.482 1.00 83.81 186 ASN A O 1
ATOM 1530 N N . PRO A 1 187 ? 37.691 -3.044 -67.016 1.00 71.25 187 PRO A N 1
ATOM 1531 C CA . PRO A 1 187 ? 39.103 -3.012 -66.623 1.00 71.25 187 PRO A CA 1
ATOM 1532 C C . PRO A 1 187 ? 39.963 -2.048 -67.458 1.00 71.25 187 PRO A C 1
ATOM 1534 O O . PRO A 1 187 ? 41.030 -1.649 -67.000 1.00 71.25 187 PRO A O 1
ATOM 1537 N N . ASP A 1 188 ? 39.492 -1.638 -68.642 1.00 73.31 188 ASP A N 1
ATOM 1538 C CA . ASP A 1 188 ? 40.213 -0.725 -69.541 1.00 73.31 188 ASP A CA 1
ATOM 1539 C C . ASP A 1 188 ? 40.011 0.760 -69.183 1.00 73.31 188 ASP A C 1
ATOM 1541 O O . ASP A 1 188 ? 40.749 1.616 -69.669 1.00 73.31 188 ASP A O 1
ATOM 1545 N N . ASN A 1 189 ? 39.075 1.085 -68.278 1.00 58.84 189 ASN A N 1
ATOM 1546 C CA . ASN A 1 189 ? 39.009 2.398 -67.625 1.00 58.84 189 ASN A CA 1
ATOM 1547 C C . ASN A 1 189 ? 40.062 2.467 -66.506 1.00 58.84 189 ASN A C 1
ATOM 1549 O O . ASN A 1 189 ? 39.770 2.647 -65.322 1.00 58.84 189 ASN A O 1
ATOM 1553 N N . GLN A 1 190 ? 41.322 2.296 -66.895 1.00 54.62 190 GLN A N 1
ATOM 1554 C CA . GLN A 1 190 ? 42.458 2.642 -66.066 1.00 54.62 190 GLN A CA 1
ATOM 1555 C C . GLN A 1 190 ? 42.388 4.159 -65.867 1.00 54.62 190 GLN A C 1
ATOM 1557 O O . GLN A 1 190 ? 42.543 4.911 -66.825 1.00 54.62 190 GLN A O 1
ATOM 1562 N N . TYR A 1 191 ? 42.052 4.603 -64.650 1.00 55.56 191 TYR A N 1
ATOM 1563 C CA . TYR A 1 191 ? 42.039 6.022 -64.300 1.00 55.56 191 TYR A CA 1
ATOM 1564 C C . TYR A 1 191 ? 43.359 6.641 -64.761 1.00 55.56 191 TYR A C 1
ATOM 1566 O O . TYR A 1 191 ? 44.422 6.285 -64.247 1.00 55.56 191 TYR A O 1
ATOM 1574 N N . ASP A 1 192 ? 43.273 7.532 -65.746 1.00 54.28 192 ASP A N 1
ATOM 1575 C CA . ASP A 1 192 ? 44.379 8.369 -66.175 1.00 54.28 192 ASP A CA 1
ATOM 1576 C C . ASP A 1 192 ? 44.706 9.287 -64.992 1.00 54.28 192 ASP A C 1
ATOM 1578 O O . ASP A 1 192 ? 44.060 10.305 -64.749 1.00 54.28 192 ASP A O 1
ATOM 1582 N N . TYR A 1 193 ? 45.648 8.850 -64.156 1.00 52.44 193 TYR A N 1
ATOM 1583 C CA . TYR A 1 193 ? 46.148 9.568 -62.981 1.00 52.44 193 TYR A CA 1
ATOM 1584 C C . TYR A 1 193 ? 47.056 10.742 -63.408 1.00 52.44 193 TYR A C 1
ATOM 1586 O O . TYR A 1 193 ? 48.038 11.060 -62.740 1.00 52.44 193 TYR A O 1
ATOM 1594 N N . SER A 1 194 ? 46.771 11.372 -64.552 1.00 52.38 194 SER A N 1
ATOM 1595 C CA . SER A 1 194 ? 47.619 12.387 -65.178 1.00 52.38 194 SER A CA 1
ATOM 1596 C C . SER A 1 194 ? 47.414 13.808 -64.639 1.00 52.38 194 SER A C 1
ATOM 1598 O O . SER A 1 194 ? 48.209 14.679 -64.974 1.00 52.38 194 SER A O 1
ATOM 1600 N N . ASP A 1 195 ? 46.443 14.051 -63.750 1.00 53.41 195 ASP A N 1
ATOM 1601 C CA . ASP A 1 195 ? 46.123 15.398 -63.236 1.00 53.41 195 ASP A CA 1
ATOM 1602 C C . ASP A 1 195 ? 46.425 15.600 -61.732 1.00 53.41 195 ASP A C 1
ATOM 1604 O O . ASP A 1 195 ? 45.647 16.206 -60.998 1.00 53.41 195 ASP A O 1
ATOM 1608 N N . THR A 1 196 ? 47.590 15.154 -61.244 1.00 52.75 196 THR A N 1
ATOM 1609 C CA . THR A 1 196 ? 48.131 15.587 -59.928 1.00 52.75 196 THR A CA 1
ATOM 1610 C C . THR A 1 196 ? 49.295 16.575 -60.017 1.00 52.75 196 THR A C 1
ATOM 1612 O O . THR A 1 196 ? 50.051 16.714 -59.062 1.00 52.75 196 THR A O 1
ATOM 1615 N N . ASN A 1 197 ? 49.432 17.317 -61.118 1.00 49.56 197 ASN A N 1
ATOM 1616 C CA . ASN A 1 197 ? 50.387 18.426 -61.213 1.00 49.56 197 ASN A CA 1
ATOM 1617 C C . ASN A 1 197 ? 49.693 19.722 -61.637 1.00 49.56 197 ASN A C 1
ATOM 1619 O O . ASN A 1 197 ? 49.924 20.246 -62.722 1.00 49.56 197 ASN A O 1
ATOM 1623 N N . ASN A 1 198 ? 48.875 20.277 -60.747 1.00 43.12 198 ASN A N 1
ATOM 1624 C CA . ASN A 1 198 ? 48.660 21.718 -60.743 1.00 43.12 198 ASN A CA 1
ATOM 1625 C C . ASN A 1 198 ? 48.530 22.208 -59.298 1.00 43.12 198 ASN A C 1
ATOM 1627 O O . ASN A 1 198 ? 47.447 22.508 -58.801 1.00 43.12 198 ASN A O 1
ATOM 1631 N N . TYR A 1 199 ? 49.675 22.246 -58.608 1.00 47.38 199 TYR A N 1
ATOM 1632 C CA . TYR A 1 199 ? 49.866 23.106 -57.445 1.00 47.38 199 TYR A CA 1
ATOM 1633 C C . TYR A 1 199 ? 49.747 24.560 -57.918 1.00 47.38 199 TYR A C 1
ATOM 1635 O O . TYR A 1 199 ? 50.736 25.215 -58.244 1.00 47.38 199 TYR A O 1
ATOM 1643 N N . GLY A 1 200 ? 48.508 25.045 -57.979 1.00 46.09 200 GLY A N 1
ATOM 1644 C CA . GLY A 1 200 ? 48.200 26.463 -57.973 1.00 46.09 200 GLY A CA 1
ATOM 1645 C C . GLY A 1 200 ? 48.601 27.028 -56.618 1.00 46.09 200 GLY A C 1
ATOM 1646 O O . GLY A 1 200 ? 47.913 26.850 -55.617 1.00 46.09 200 GLY A O 1
ATOM 1647 N N . THR A 1 201 ? 49.767 27.660 -56.590 1.00 51.75 201 THR A N 1
ATOM 1648 C CA . THR A 1 201 ? 50.201 28.588 -55.552 1.00 51.75 201 THR A CA 1
ATOM 1649 C C . THR A 1 201 ? 49.258 29.787 -55.520 1.00 51.75 201 THR A C 1
ATOM 1651 O O . THR A 1 201 ? 49.529 30.783 -56.183 1.00 51.75 201 THR A O 1
ATOM 1654 N N . ASP A 1 202 ? 48.188 29.713 -54.733 1.00 45.53 202 ASP A N 1
ATOM 1655 C CA . ASP A 1 202 ? 47.388 30.884 -54.381 1.00 45.53 202 ASP A CA 1
ATOM 1656 C C . ASP A 1 202 ? 47.505 31.169 -52.878 1.00 45.53 202 ASP A C 1
ATOM 1658 O O . ASP A 1 202 ? 46.893 30.526 -52.031 1.00 45.53 202 ASP A O 1
ATOM 1662 N N . ASN A 1 203 ? 48.371 32.146 -52.592 1.00 44.28 203 ASN A N 1
ATOM 1663 C CA . ASN A 1 203 ? 48.274 33.153 -51.534 1.00 44.28 203 ASN A CA 1
ATOM 1664 C C . ASN A 1 203 ? 47.582 32.746 -50.222 1.00 44.28 203 ASN A C 1
ATOM 1666 O O . ASN A 1 203 ? 46.438 33.112 -49.957 1.00 44.28 203 ASN A O 1
ATOM 1670 N N . TYR A 1 204 ? 48.366 32.157 -49.317 1.00 42.41 204 TYR A N 1
ATOM 1671 C CA . TYR A 1 204 ? 48.179 32.384 -47.886 1.00 42.41 204 TYR A CA 1
ATOM 1672 C C . TYR A 1 204 ? 48.684 33.790 -47.554 1.00 42.41 204 TYR A C 1
ATOM 1674 O O . TYR A 1 204 ? 49.882 34.018 -47.399 1.00 42.41 204 TYR A O 1
ATOM 1682 N N . ASN A 1 205 ? 47.758 34.740 -47.482 1.00 51.16 205 ASN A N 1
ATOM 1683 C CA . ASN A 1 205 ? 48.005 36.073 -46.959 1.00 51.16 205 ASN A CA 1
ATOM 1684 C C . ASN A 1 205 ? 47.005 36.302 -45.823 1.00 51.16 205 ASN A C 1
ATOM 1686 O O . ASN A 1 205 ? 45.969 36.914 -46.034 1.00 51.16 205 ASN A O 1
ATOM 1690 N N . ASP A 1 206 ? 47.307 35.766 -44.641 1.00 48.91 206 ASP A N 1
ATOM 1691 C CA . ASP A 1 206 ? 46.674 36.198 -43.395 1.00 48.91 206 ASP A CA 1
ATOM 1692 C C . ASP A 1 206 ? 47.720 36.242 -42.275 1.00 48.91 206 ASP A C 1
ATOM 1694 O O . ASP A 1 206 ? 48.094 35.249 -41.656 1.00 48.91 206 ASP A O 1
ATOM 1698 N N . SER A 1 207 ? 48.260 37.454 -42.142 1.00 46.62 207 SER A N 1
ATOM 1699 C CA . SER A 1 207 ? 48.562 38.184 -40.911 1.00 46.62 207 SER A CA 1
ATOM 1700 C C . SER A 1 207 ? 48.896 37.362 -39.661 1.00 46.62 207 SER A C 1
ATOM 1702 O O . SER A 1 207 ? 48.031 36.992 -38.869 1.00 46.62 207 SER A O 1
ATOM 1704 N N . TYR A 1 208 ? 50.199 37.205 -39.430 1.00 42.22 208 TYR A N 1
ATOM 1705 C CA . TYR A 1 208 ? 50.771 36.952 -38.113 1.00 42.22 208 TYR A CA 1
ATOM 1706 C C . TYR A 1 208 ? 50.728 38.230 -37.265 1.00 42.22 208 TYR A C 1
ATOM 1708 O O . TYR A 1 208 ? 51.526 39.138 -37.491 1.00 42.22 208 TYR A O 1
ATOM 1716 N N . ASP A 1 209 ? 49.880 38.255 -36.235 1.00 48.31 209 ASP A N 1
ATOM 1717 C CA . ASP A 1 209 ? 50.075 39.134 -35.079 1.00 48.31 209 ASP A CA 1
ATOM 1718 C C . ASP A 1 209 ? 50.852 38.389 -33.981 1.00 48.31 209 ASP A C 1
ATOM 1720 O O . ASP A 1 209 ? 50.344 37.586 -33.205 1.00 48.31 209 ASP A O 1
ATOM 1724 N N . ALA A 1 210 ? 52.152 38.636 -34.068 1.00 44.03 210 ALA A N 1
ATOM 1725 C CA . ALA A 1 210 ? 53.203 38.807 -33.074 1.00 44.03 210 ALA A CA 1
ATOM 1726 C C . ALA A 1 210 ? 52.984 38.567 -31.548 1.00 44.03 210 ALA A C 1
ATOM 1728 O O . ALA A 1 210 ? 51.994 38.963 -30.939 1.00 44.03 210 ALA A O 1
ATOM 1729 N N . TYR A 1 211 ? 54.107 38.123 -30.950 1.00 41.47 211 TYR A N 1
ATOM 1730 C CA . TYR A 1 211 ? 54.555 38.122 -29.538 1.00 41.47 211 TYR A CA 1
ATOM 1731 C C . TYR A 1 211 ? 53.939 37.059 -28.600 1.00 41.47 211 TYR A C 1
ATOM 1733 O O . TYR A 1 211 ? 52.736 36.980 -28.429 1.00 41.47 211 TYR A O 1
ATOM 1741 N N . ASN A 1 212 ? 54.702 36.212 -27.895 1.00 43.25 212 ASN A N 1
ATOM 1742 C CA . ASN A 1 212 ? 56.003 36.453 -27.271 1.00 43.25 212 ASN A CA 1
ATOM 1743 C C . ASN A 1 212 ? 56.847 35.168 -27.158 1.00 43.25 212 ASN A C 1
ATOM 1745 O O . ASN A 1 212 ? 56.369 34.131 -26.698 1.00 43.25 212 ASN A O 1
ATOM 1749 N N . SER A 1 213 ? 58.123 35.293 -27.522 1.00 43.50 213 SER A N 1
ATOM 1750 C CA . SER A 1 213 ? 59.199 34.335 -27.276 1.00 43.50 213 SER A CA 1
ATOM 1751 C C . SER A 1 213 ? 59.744 34.434 -25.849 1.00 43.50 213 SER A C 1
ATOM 1753 O O . SER A 1 213 ? 60.021 35.540 -25.390 1.00 43.50 213 SER A O 1
ATOM 1755 N N . THR A 1 214 ? 60.073 33.294 -25.245 1.00 47.50 214 THR A N 1
ATOM 1756 C CA . THR A 1 214 ? 61.253 33.138 -24.371 1.00 47.50 214 THR A CA 1
ATOM 1757 C C . THR A 1 214 ? 61.810 31.726 -24.545 1.00 47.50 214 THR A C 1
ATOM 1759 O O . THR A 1 214 ? 61.336 30.777 -23.930 1.00 47.50 214 THR A O 1
ATOM 1762 N N . ASP A 1 215 ? 62.696 31.602 -25.531 1.00 51.31 215 ASP A N 1
ATOM 1763 C CA . ASP A 1 215 ? 64.105 31.199 -25.410 1.00 51.31 215 ASP A CA 1
ATOM 1764 C C . ASP A 1 215 ? 64.526 30.316 -24.213 1.00 51.31 215 ASP A C 1
ATOM 1766 O O . ASP A 1 215 ? 64.428 30.738 -23.061 1.00 51.31 215 ASP A O 1
ATOM 1770 N N . TYR A 1 216 ? 65.011 29.102 -24.506 1.00 39.88 216 TYR A N 1
ATOM 1771 C CA . TYR A 1 216 ? 66.391 28.614 -24.291 1.00 39.88 216 TYR A CA 1
ATOM 1772 C C . TYR A 1 216 ? 66.409 27.077 -24.303 1.00 39.88 216 TYR A C 1
ATOM 1774 O O . TYR A 1 216 ? 65.669 26.446 -23.550 1.00 39.88 216 TYR A O 1
ATOM 1782 N N . GLY A 1 217 ? 67.322 26.469 -25.069 1.00 42.44 217 GLY A N 1
ATOM 1783 C CA . GLY A 1 217 ? 67.735 25.086 -24.791 1.00 42.44 217 GLY A CA 1
ATOM 1784 C C . GLY A 1 217 ? 68.211 24.253 -25.972 1.00 42.44 217 GLY A C 1
ATOM 1785 O O . GLY A 1 217 ? 67.643 23.206 -26.252 1.00 42.44 217 GLY A O 1
ATOM 1786 N N . ASP A 1 218 ? 69.259 24.735 -26.625 1.00 45.31 218 ASP A N 1
ATOM 1787 C CA . ASP A 1 218 ? 70.179 24.018 -27.509 1.00 45.31 218 ASP A CA 1
ATOM 1788 C C . ASP A 1 218 ? 70.620 22.637 -26.965 1.00 45.31 218 ASP A C 1
ATOM 1790 O O . ASP A 1 218 ? 71.017 22.529 -25.805 1.00 45.31 218 ASP A O 1
ATOM 1794 N N . SER A 1 219 ? 70.578 21.598 -27.808 1.00 44.69 219 SER A N 1
ATOM 1795 C CA . SER A 1 219 ? 71.609 20.548 -27.848 1.00 44.69 219 SER A CA 1
ATOM 1796 C C . SER A 1 219 ? 71.399 19.631 -29.055 1.00 44.69 219 SER A C 1
ATOM 1798 O O . SER A 1 219 ? 70.591 18.703 -29.051 1.00 44.69 219 SER A O 1
ATOM 1800 N N . SER A 1 220 ? 72.218 19.876 -30.069 1.00 49.41 220 SER A N 1
ATOM 1801 C CA . SER A 1 220 ? 72.674 18.941 -31.100 1.00 49.41 220 SER A CA 1
ATOM 1802 C C . SER A 1 220 ? 72.921 17.503 -30.608 1.00 49.41 220 SER A C 1
ATOM 1804 O O . SER A 1 220 ? 73.598 17.340 -29.595 1.00 49.41 220 SER A O 1
ATOM 1806 N N . HIS A 1 221 ? 72.525 16.487 -31.387 1.00 41.56 221 HIS A N 1
ATOM 1807 C CA . HIS A 1 221 ? 73.370 15.312 -31.662 1.00 41.56 221 HIS A CA 1
ATOM 1808 C C . HIS A 1 221 ? 72.857 14.440 -32.823 1.00 41.56 221 HIS A C 1
ATOM 1810 O O . HIS A 1 221 ? 71.741 13.932 -32.811 1.00 41.56 221 HIS A O 1
ATOM 1816 N N . ASP A 1 222 ? 73.745 14.324 -33.811 1.00 42.88 222 ASP A N 1
ATOM 1817 C CA . ASP A 1 222 ? 74.038 13.214 -34.719 1.00 42.88 222 ASP A CA 1
ATOM 1818 C C . ASP A 1 222 ? 72.917 12.314 -35.252 1.00 42.88 222 ASP A C 1
ATOM 1820 O O . ASP A 1 222 ? 72.462 11.344 -34.647 1.00 42.88 222 ASP A O 1
ATOM 1824 N N . THR A 1 223 ? 72.639 12.546 -36.532 1.00 46.88 223 THR A N 1
ATOM 1825 C CA . THR A 1 223 ? 72.165 11.558 -37.494 1.00 46.88 223 THR A CA 1
ATOM 1826 C C . THR A 1 223 ? 73.238 10.496 -37.745 1.00 46.88 223 THR A C 1
ATOM 1828 O O . THR A 1 223 ? 74.266 10.789 -38.355 1.00 46.88 223 THR A O 1
ATOM 1831 N N . THR A 1 224 ? 72.981 9.244 -37.362 1.00 44.72 224 THR A N 1
ATOM 1832 C CA . THR A 1 224 ? 73.636 8.089 -37.993 1.00 44.72 224 THR A CA 1
ATOM 1833 C C . THR A 1 2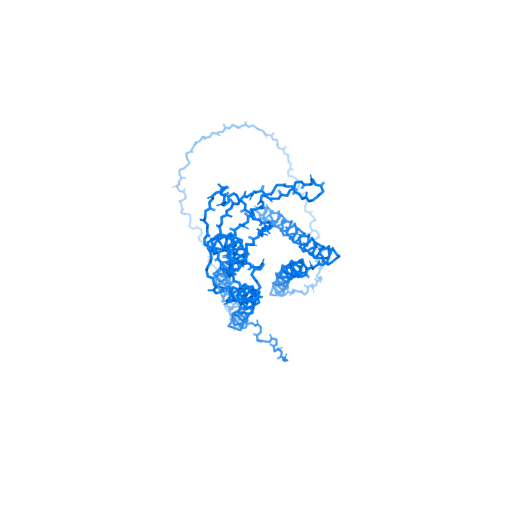24 ? 72.571 7.163 -38.565 1.00 44.72 224 THR A C 1
ATOM 1835 O O . THR A 1 224 ? 71.752 6.591 -37.851 1.00 44.72 224 THR A O 1
ATOM 1838 N N . TYR A 1 225 ? 72.593 7.097 -39.892 1.00 47.22 225 TYR A N 1
ATOM 1839 C CA . TYR A 1 225 ? 71.926 6.136 -40.757 1.00 47.22 225 TYR A CA 1
ATOM 1840 C C . TYR A 1 225 ? 72.237 4.707 -40.286 1.00 47.22 225 TYR A C 1
ATOM 1842 O O . TYR A 1 225 ? 73.407 4.365 -40.133 1.00 47.22 225 TYR A O 1
ATOM 1850 N N . ASN A 1 226 ? 71.213 3.878 -40.098 1.00 40.94 226 ASN A N 1
ATOM 1851 C CA . ASN A 1 226 ? 71.366 2.428 -40.133 1.00 40.94 226 ASN A CA 1
ATOM 1852 C C . ASN A 1 226 ? 70.194 1.855 -40.934 1.00 40.94 226 ASN A C 1
ATOM 1854 O O . ASN A 1 226 ? 69.094 1.650 -40.419 1.00 40.94 226 ASN A O 1
ATOM 1858 N N . ASP A 1 227 ? 70.463 1.665 -42.223 1.00 50.66 227 ASP A N 1
ATOM 1859 C CA . ASP A 1 227 ? 69.749 0.732 -43.078 1.00 50.66 227 ASP A CA 1
ATOM 1860 C C . ASP A 1 227 ? 70.039 -0.681 -42.571 1.00 50.66 227 ASP A C 1
ATOM 1862 O O . ASP A 1 227 ? 71.186 -1.108 -42.597 1.00 50.66 227 ASP A O 1
ATOM 1866 N N . ASP A 1 228 ? 69.011 -1.384 -42.101 1.00 44.56 228 ASP A N 1
ATOM 1867 C CA . ASP A 1 228 ? 68.925 -2.849 -42.173 1.00 44.56 228 ASP A CA 1
ATOM 1868 C C . ASP A 1 228 ? 67.487 -3.285 -41.851 1.00 44.56 228 ASP A C 1
ATOM 1870 O O . ASP A 1 228 ? 67.174 -3.915 -40.840 1.00 44.56 228 ASP A O 1
ATOM 1874 N N . TYR A 1 229 ? 66.566 -2.926 -42.749 1.00 41.88 229 TYR A N 1
ATOM 1875 C CA . TYR A 1 229 ? 65.248 -3.552 -42.822 1.00 41.88 229 TYR A CA 1
ATOM 1876 C C . TYR A 1 229 ? 65.355 -4.838 -43.655 1.00 41.88 229 TYR A C 1
ATOM 1878 O O . TYR A 1 229 ? 65.070 -4.856 -44.853 1.00 41.88 229 TYR A O 1
ATOM 1886 N N . GLN A 1 230 ? 65.727 -5.951 -43.017 1.00 40.44 230 GLN A N 1
ATOM 1887 C CA . GLN A 1 230 ? 65.367 -7.271 -43.539 1.00 40.44 230 GLN A CA 1
ATOM 1888 C C . GLN A 1 230 ? 63.882 -7.526 -43.270 1.00 40.44 230 GLN A C 1
ATOM 1890 O O . GLN A 1 230 ? 63.484 -8.081 -42.248 1.00 40.44 230 GLN A O 1
ATOM 1895 N N . SER A 1 231 ? 63.053 -7.111 -44.226 1.00 42.28 231 SER A N 1
ATOM 1896 C CA . SER A 1 231 ? 61.662 -7.539 -44.342 1.00 42.28 231 SER A CA 1
ATOM 1897 C C . SER A 1 231 ? 61.628 -9.005 -44.782 1.00 42.28 231 SER A C 1
ATOM 1899 O O . SER A 1 231 ? 61.741 -9.336 -45.962 1.00 42.28 231 SER A O 1
ATOM 1901 N N . THR A 1 232 ? 61.514 -9.908 -43.811 1.00 46.03 232 THR A N 1
ATOM 1902 C CA . THR A 1 232 ? 61.064 -11.279 -44.054 1.00 46.03 232 THR A CA 1
ATOM 1903 C C . THR A 1 232 ? 59.547 -11.224 -44.210 1.00 46.03 232 THR A C 1
ATOM 1905 O O . THR A 1 232 ? 58.809 -11.114 -43.235 1.00 46.03 232 THR A O 1
ATOM 1908 N N . TYR A 1 233 ? 59.078 -11.235 -45.459 1.00 40.59 233 TYR A N 1
ATOM 1909 C CA . TYR A 1 233 ? 57.669 -11.434 -45.780 1.00 40.59 233 TYR A CA 1
ATOM 1910 C C . TYR A 1 233 ? 57.291 -12.878 -45.453 1.00 40.59 233 TYR A C 1
ATOM 1912 O O . TYR A 1 233 ? 57.424 -13.772 -46.287 1.00 40.59 233 TYR A O 1
ATOM 1920 N N . ASP A 1 234 ? 56.828 -13.104 -44.228 1.00 42.06 234 ASP A N 1
ATOM 1921 C CA . ASP A 1 234 ? 56.104 -14.316 -43.877 1.00 42.06 234 ASP A CA 1
ATOM 1922 C C . ASP A 1 234 ? 54.654 -14.138 -44.344 1.00 42.06 234 ASP A C 1
ATOM 1924 O O . ASP A 1 234 ? 53.797 -13.591 -43.649 1.00 42.06 234 ASP A O 1
ATOM 1928 N N . THR A 1 235 ? 54.390 -14.514 -45.596 1.00 48.53 235 THR A N 1
ATOM 1929 C CA . THR A 1 235 ? 53.041 -14.566 -46.168 1.00 48.53 235 THR A CA 1
ATOM 1930 C C . THR A 1 235 ? 52.291 -15.769 -45.599 1.00 48.53 235 THR A C 1
ATOM 1932 O O . THR A 1 235 ? 51.982 -16.724 -46.313 1.00 48.53 235 THR A O 1
ATOM 1935 N N . SER A 1 236 ? 51.976 -15.727 -44.306 1.00 42.09 236 SER A N 1
ATOM 1936 C CA . SER A 1 236 ? 50.832 -16.465 -43.785 1.00 42.09 236 SER A CA 1
ATOM 1937 C C . SER A 1 236 ? 49.590 -15.668 -44.173 1.00 42.09 236 SER A C 1
ATOM 1939 O O . SER A 1 236 ? 49.296 -14.592 -43.658 1.00 42.09 236 SER A O 1
ATOM 1941 N N . PHE A 1 237 ? 48.916 -16.160 -45.209 1.00 45.44 237 PHE A N 1
ATOM 1942 C CA . PHE A 1 237 ? 47.662 -15.628 -45.723 1.00 45.44 237 PHE A CA 1
ATOM 1943 C C . PHE A 1 237 ? 46.561 -15.921 -44.692 1.00 45.44 237 PHE A C 1
ATOM 1945 O O . PHE A 1 237 ? 45.745 -16.828 -44.864 1.00 45.44 237 PHE A O 1
ATOM 1952 N N . ASP A 1 238 ? 46.563 -15.183 -43.584 1.00 48.41 238 ASP A N 1
ATOM 1953 C CA . ASP A 1 238 ? 45.446 -15.167 -42.655 1.00 48.41 238 ASP A CA 1
ATOM 1954 C C . ASP A 1 238 ? 44.270 -14.521 -43.383 1.00 48.41 238 ASP A C 1
ATOM 1956 O O . ASP A 1 238 ? 44.168 -13.303 -43.521 1.00 48.41 238 ASP A O 1
ATOM 1960 N N . SER A 1 239 ? 43.423 -15.399 -43.926 1.00 47.84 239 SER A N 1
ATOM 1961 C CA . SER A 1 239 ? 42.074 -15.154 -44.426 1.00 47.84 239 SER A CA 1
ATOM 1962 C C . SER A 1 239 ? 41.504 -13.858 -43.849 1.00 47.84 239 SER A C 1
ATOM 1964 O O . SER A 1 239 ? 41.069 -13.829 -42.695 1.00 47.84 239 SER A O 1
ATOM 1966 N N . TYR A 1 240 ? 41.480 -12.808 -44.672 1.00 44.97 240 TYR A N 1
ATOM 1967 C CA . TYR A 1 240 ? 40.809 -11.547 -44.390 1.00 44.97 240 TYR A CA 1
ATOM 1968 C C . TYR A 1 240 ? 39.323 -11.826 -44.121 1.00 44.97 240 TYR A C 1
ATOM 1970 O O . TYR A 1 240 ? 38.484 -11.801 -45.024 1.00 44.97 240 TYR A O 1
ATOM 1978 N N . GLU A 1 241 ? 38.974 -12.138 -42.870 1.00 45.84 241 GLU A N 1
ATOM 1979 C CA . GLU A 1 241 ? 37.586 -12.185 -42.443 1.00 45.84 241 GLU A CA 1
ATOM 1980 C C . GLU A 1 241 ? 37.026 -10.778 -42.617 1.00 45.84 241 GLU A C 1
ATOM 1982 O O . GLU A 1 241 ? 37.360 -9.844 -41.887 1.00 45.84 241 GLU A O 1
ATOM 1987 N N . THR A 1 242 ? 36.195 -10.638 -43.646 1.00 49.25 242 THR A N 1
ATOM 1988 C CA . THR A 1 242 ? 35.574 -9.377 -44.038 1.00 49.25 242 THR A CA 1
ATOM 1989 C C . THR A 1 242 ? 35.021 -8.600 -42.826 1.00 49.25 242 THR A C 1
ATOM 1991 O O . THR A 1 242 ? 34.351 -9.179 -41.960 1.00 49.25 242 THR A O 1
ATOM 1994 N N . PRO A 1 243 ? 35.228 -7.270 -42.760 1.00 50.41 243 PRO A N 1
ATOM 1995 C CA . PRO A 1 243 ? 34.879 -6.437 -41.601 1.00 50.41 243 PRO A CA 1
ATOM 1996 C C . PRO A 1 243 ? 33.391 -6.505 -41.203 1.00 50.41 243 PRO A C 1
ATOM 1998 O O . PRO A 1 243 ? 33.043 -6.267 -40.044 1.00 50.41 243 PRO A O 1
ATOM 2001 N N . LYS A 1 244 ? 32.501 -6.932 -42.114 1.00 49.59 244 LYS A N 1
ATOM 2002 C CA . LYS A 1 244 ? 31.076 -7.188 -41.836 1.00 49.59 244 LYS A CA 1
ATOM 2003 C C . LYS A 1 244 ? 30.848 -8.273 -40.768 1.00 49.59 244 LYS A C 1
ATOM 2005 O O . LYS A 1 244 ? 29.860 -8.190 -40.036 1.00 49.59 244 LYS A O 1
ATOM 2010 N N . LYS A 1 245 ? 31.745 -9.258 -40.619 1.00 45.16 245 LYS A N 1
ATOM 2011 C CA . LYS A 1 245 ? 31.575 -10.358 -39.649 1.00 45.16 245 LYS A CA 1
ATOM 2012 C C . LYS A 1 245 ? 31.864 -9.914 -38.207 1.00 45.16 245 LYS A C 1
ATOM 2014 O O . LYS A 1 245 ? 31.108 -10.275 -37.307 1.00 45.16 245 LYS A O 1
ATOM 2019 N N . ARG A 1 246 ? 32.860 -9.040 -37.982 1.00 48.00 246 ARG A N 1
ATOM 2020 C CA . ARG A 1 246 ? 33.178 -8.499 -36.640 1.00 48.00 246 ARG A CA 1
ATOM 2021 C C . ARG A 1 246 ? 32.079 -7.589 -36.075 1.00 48.00 246 ARG A C 1
ATOM 2023 O O . ARG A 1 246 ? 31.816 -7.628 -34.876 1.00 48.00 246 ARG A O 1
ATOM 2030 N N . ILE A 1 247 ? 31.382 -6.822 -36.918 1.00 49.41 247 ILE A N 1
ATOM 2031 C CA . ILE A 1 247 ? 30.332 -5.882 -36.471 1.00 49.41 247 ILE A CA 1
ATOM 2032 C C . ILE A 1 247 ? 29.090 -6.621 -35.932 1.00 49.41 247 ILE A C 1
ATOM 2034 O O . ILE A 1 247 ? 28.448 -6.156 -34.984 1.00 49.41 247 ILE A O 1
ATOM 2038 N N . ASN A 1 248 ? 28.763 -7.793 -36.488 1.00 44.81 248 ASN A N 1
ATOM 2039 C CA . ASN A 1 248 ? 27.601 -8.577 -36.054 1.00 44.81 248 ASN A CA 1
ATOM 2040 C C . ASN A 1 248 ? 27.828 -9.317 -34.725 1.00 44.81 248 ASN A C 1
ATOM 2042 O O . ASN A 1 248 ? 26.890 -9.440 -33.933 1.00 44.81 248 ASN A O 1
ATOM 2046 N N . VAL A 1 249 ? 29.062 -9.733 -34.424 1.00 47.25 249 VAL A N 1
ATOM 2047 C CA . VAL A 1 249 ? 29.390 -10.376 -33.138 1.00 47.25 249 VAL A CA 1
ATOM 2048 C C . VAL A 1 249 ? 29.266 -9.368 -31.986 1.00 47.25 249 VAL A C 1
ATOM 2050 O O . VAL A 1 249 ? 28.553 -9.619 -31.017 1.00 47.25 249 VAL A O 1
ATOM 2053 N N . VAL A 1 250 ? 29.813 -8.157 -32.148 1.00 46.50 250 VAL A N 1
ATOM 2054 C CA . VAL A 1 250 ? 29.786 -7.108 -31.105 1.00 46.50 250 VAL A CA 1
ATOM 2055 C C . VAL A 1 250 ? 28.366 -6.593 -30.797 1.00 46.50 250 VAL A C 1
ATOM 2057 O O . VAL A 1 250 ? 28.083 -6.162 -29.675 1.00 46.50 250 VAL A O 1
ATOM 2060 N N . ARG A 1 251 ? 27.434 -6.631 -31.763 1.00 45.78 251 ARG A N 1
ATOM 2061 C CA . ARG A 1 251 ? 26.024 -6.248 -31.534 1.00 45.78 251 ARG A CA 1
ATOM 2062 C C . ARG A 1 251 ? 25.219 -7.302 -30.785 1.00 45.78 251 ARG A C 1
ATOM 2064 O O . ARG A 1 251 ? 24.360 -6.935 -29.981 1.00 45.78 251 ARG A O 1
ATOM 2071 N N . THR A 1 252 ? 25.488 -8.579 -31.038 1.00 42.31 252 THR A N 1
ATOM 2072 C CA . THR A 1 252 ? 24.719 -9.685 -30.451 1.00 42.31 252 THR A CA 1
ATOM 2073 C C . THR A 1 252 ? 24.946 -9.764 -28.938 1.00 42.31 252 THR A C 1
ATOM 2075 O O . THR A 1 252 ? 23.983 -9.841 -28.173 1.00 42.31 252 THR A O 1
ATOM 2078 N N . ASP A 1 253 ? 26.185 -9.565 -28.482 1.00 43.62 253 ASP A N 1
ATOM 2079 C CA . ASP A 1 253 ? 26.516 -9.536 -27.049 1.00 43.62 253 ASP A CA 1
ATOM 2080 C C . ASP A 1 253 ? 25.875 -8.353 -26.311 1.00 43.62 253 ASP A C 1
ATOM 2082 O O . ASP A 1 253 ? 25.429 -8.465 -25.162 1.00 43.62 253 ASP A O 1
ATOM 2086 N N . ARG A 1 254 ? 25.753 -7.204 -26.984 1.00 46.84 254 ARG A N 1
ATOM 2087 C CA . ARG A 1 254 ? 25.185 -5.989 -26.389 1.00 46.84 254 ARG A CA 1
ATOM 2088 C C . ARG A 1 254 ? 23.681 -6.134 -26.119 1.00 46.84 254 ARG A C 1
ATOM 2090 O O . ARG A 1 254 ? 23.211 -5.696 -25.070 1.00 46.84 254 ARG A O 1
ATOM 2097 N N . ASN A 1 255 ? 22.942 -6.787 -27.017 1.00 45.25 255 ASN A N 1
ATOM 2098 C CA . ASN A 1 255 ? 21.499 -7.010 -26.868 1.00 45.25 255 ASN A CA 1
ATOM 2099 C C . ASN A 1 255 ? 21.178 -8.066 -25.798 1.00 45.25 255 ASN A C 1
ATOM 2101 O O . ASN A 1 255 ? 20.269 -7.858 -24.990 1.00 45.25 255 ASN A O 1
ATOM 2105 N N . ASN A 1 256 ? 21.973 -9.137 -25.722 1.00 48.66 256 ASN A N 1
ATOM 2106 C CA . ASN A 1 256 ? 21.828 -10.170 -24.691 1.00 48.66 256 ASN A CA 1
ATOM 2107 C C . ASN A 1 256 ? 22.095 -9.610 -23.284 1.00 48.66 256 ASN A C 1
ATOM 2109 O O . ASN A 1 256 ? 21.391 -9.940 -22.329 1.00 48.66 256 ASN A O 1
ATOM 2113 N N . THR A 1 257 ? 23.041 -8.676 -23.168 1.00 55.97 257 THR A N 1
ATOM 2114 C CA . THR A 1 257 ? 23.352 -7.998 -21.902 1.00 55.97 257 THR A CA 1
ATOM 2115 C C . THR A 1 257 ? 22.200 -7.109 -21.410 1.00 55.97 257 THR A C 1
ATOM 2117 O O . THR A 1 257 ? 21.911 -7.062 -20.215 1.00 55.97 257 THR A O 1
ATOM 2120 N N . VAL A 1 258 ? 21.512 -6.405 -22.317 1.00 56.16 258 VAL A N 1
ATOM 2121 C CA . VAL A 1 258 ? 20.367 -5.548 -21.957 1.00 56.16 258 VAL A CA 1
ATOM 2122 C C . VAL A 1 258 ? 19.159 -6.391 -21.545 1.00 56.16 258 VAL A C 1
ATOM 2124 O O . VAL A 1 258 ? 18.522 -6.080 -20.540 1.00 56.16 258 VAL A O 1
ATOM 2127 N N . ALA A 1 259 ? 18.876 -7.478 -22.269 1.00 55.19 259 ALA A N 1
ATOM 2128 C CA . ALA A 1 259 ? 17.792 -8.398 -21.929 1.00 55.19 259 ALA A CA 1
ATOM 2129 C C . ALA A 1 259 ? 18.005 -9.055 -20.552 1.00 55.19 259 ALA A C 1
ATOM 2131 O O . ALA A 1 259 ? 17.076 -9.086 -19.745 1.00 55.19 259 ALA A O 1
ATOM 2132 N N . GLY A 1 260 ? 19.234 -9.493 -20.250 1.00 63.88 260 GLY A N 1
ATOM 2133 C CA . GLY A 1 260 ? 19.592 -10.052 -18.943 1.00 63.88 260 GLY A CA 1
ATOM 2134 C C . GLY A 1 260 ? 19.391 -9.062 -17.792 1.00 63.88 260 GLY A C 1
ATOM 2135 O O . GLY A 1 260 ? 18.799 -9.411 -16.773 1.00 63.88 260 GLY A O 1
ATOM 2136 N N . ASN A 1 261 ? 19.787 -7.799 -17.978 1.00 63.50 261 ASN A N 1
ATOM 2137 C CA . ASN A 1 261 ? 19.597 -6.759 -16.963 1.00 63.50 261 ASN A CA 1
ATOM 2138 C C . ASN A 1 261 ? 18.112 -6.437 -16.725 1.00 63.50 261 ASN A C 1
ATOM 2140 O O . ASN A 1 261 ? 17.706 -6.227 -15.585 1.00 63.50 261 ASN A O 1
ATOM 2144 N N . ILE A 1 262 ? 17.287 -6.424 -17.778 1.00 64.50 262 ILE A N 1
ATOM 2145 C CA . ILE A 1 262 ? 15.836 -6.213 -17.649 1.00 64.50 262 ILE A CA 1
ATOM 2146 C C . ILE A 1 262 ? 15.193 -7.371 -16.877 1.00 64.50 262 ILE A C 1
ATOM 2148 O O . ILE A 1 262 ? 14.416 -7.126 -15.956 1.00 64.50 262 ILE A O 1
ATOM 2152 N N . LEU A 1 263 ? 15.547 -8.619 -17.199 1.00 66.00 263 LEU A N 1
ATOM 2153 C CA . LEU A 1 263 ? 15.066 -9.800 -16.475 1.00 66.00 263 LEU A CA 1
ATOM 2154 C C . LEU A 1 263 ? 15.478 -9.777 -15.000 1.00 66.00 263 LEU A C 1
ATOM 2156 O O . LEU A 1 263 ? 14.659 -10.084 -14.134 1.00 66.00 263 LEU A O 1
ATOM 2160 N N . ALA A 1 264 ? 16.708 -9.351 -14.706 1.00 67.19 264 ALA A N 1
ATOM 2161 C CA . ALA A 1 264 ? 17.191 -9.221 -13.338 1.00 67.19 264 ALA A CA 1
ATOM 2162 C C . ALA A 1 264 ? 16.390 -8.168 -12.550 1.00 67.19 264 ALA A C 1
ATOM 2164 O O . ALA A 1 264 ? 15.934 -8.446 -11.441 1.00 67.19 264 ALA A O 1
ATOM 2165 N N . VAL A 1 265 ? 16.114 -7.003 -13.145 1.00 69.62 265 VAL A N 1
ATOM 2166 C CA . VAL A 1 265 ? 15.275 -5.966 -12.521 1.00 69.62 265 VAL A CA 1
ATOM 2167 C C . VAL A 1 265 ? 13.846 -6.468 -12.290 1.00 69.62 265 VAL A C 1
ATOM 2169 O O . VAL A 1 265 ? 13.315 -6.294 -11.196 1.00 69.62 265 VAL A O 1
ATOM 2172 N N . ILE A 1 266 ? 13.239 -7.136 -13.278 1.00 72.12 266 ILE A N 1
ATOM 2173 C CA . ILE A 1 266 ? 11.891 -7.712 -13.147 1.00 72.12 266 ILE A CA 1
ATOM 2174 C C . ILE A 1 266 ? 11.855 -8.741 -12.012 1.00 72.12 266 ILE A C 1
ATOM 2176 O O . ILE A 1 266 ? 10.956 -8.685 -11.176 1.00 72.12 266 ILE A O 1
ATOM 2180 N N . SER A 1 267 ? 12.848 -9.634 -11.932 1.00 71.50 267 SER A N 1
ATOM 2181 C CA . SER A 1 267 ? 12.929 -10.622 -10.851 1.00 71.50 267 SER A CA 1
ATOM 2182 C C . SER A 1 267 ? 13.002 -9.956 -9.472 1.00 71.50 267 SER A C 1
ATOM 2184 O O . SER A 1 267 ? 12.300 -10.375 -8.557 1.00 71.50 267 SER A O 1
ATOM 2186 N N . CYS A 1 268 ? 13.733 -8.845 -9.349 1.00 70.31 268 CYS A N 1
ATOM 2187 C CA . CYS A 1 268 ? 13.813 -8.050 -8.125 1.00 70.31 268 CYS A CA 1
ATOM 2188 C C . CYS A 1 268 ? 12.439 -7.553 -7.657 1.00 70.31 268 CYS A C 1
ATOM 2190 O O . CYS A 1 268 ? 12.071 -7.721 -6.495 1.00 70.31 268 CYS A O 1
ATOM 2192 N N . PHE A 1 269 ? 11.646 -6.993 -8.574 1.00 71.69 269 PHE A N 1
ATOM 2193 C CA . PHE A 1 269 ? 10.291 -6.537 -8.264 1.00 71.69 269 PHE A CA 1
ATOM 2194 C C . PHE A 1 269 ? 9.358 -7.690 -7.888 1.00 71.69 269 PHE A C 1
ATOM 2196 O O . PHE A 1 269 ? 8.535 -7.525 -6.991 1.00 71.69 269 PHE A O 1
ATOM 2203 N N . VAL A 1 270 ? 9.510 -8.861 -8.515 1.00 75.62 270 VAL A N 1
ATOM 2204 C CA . VAL A 1 270 ? 8.744 -10.064 -8.158 1.00 75.62 270 VAL A CA 1
ATOM 2205 C C . VAL A 1 270 ? 9.085 -10.534 -6.740 1.00 75.62 270 VAL A C 1
ATOM 2207 O O . VAL A 1 270 ? 8.170 -10.811 -5.970 1.00 75.62 270 VAL A O 1
ATOM 2210 N N . PHE A 1 271 ? 10.366 -10.561 -6.356 1.00 69.44 271 PHE A N 1
ATOM 2211 C CA . PHE A 1 271 ? 10.792 -10.932 -4.998 1.00 69.44 271 PHE A CA 1
ATOM 2212 C C . PHE A 1 271 ? 10.303 -9.937 -3.935 1.00 69.44 271 PHE A C 1
ATOM 2214 O O . PHE A 1 271 ? 9.821 -10.355 -2.884 1.00 69.44 271 PHE A O 1
ATOM 2221 N N . ILE A 1 272 ? 10.356 -8.631 -4.221 1.00 73.25 272 ILE A N 1
ATOM 2222 C CA . ILE A 1 272 ? 9.840 -7.589 -3.318 1.00 73.25 272 ILE A CA 1
ATOM 2223 C C . ILE A 1 272 ? 8.318 -7.706 -3.176 1.00 73.25 272 ILE A C 1
ATOM 2225 O O . ILE A 1 272 ? 7.803 -7.672 -2.062 1.00 73.25 272 ILE A O 1
ATOM 2229 N N . ALA A 1 273 ? 7.592 -7.892 -4.282 1.00 71.19 273 ALA A N 1
ATOM 2230 C CA . ALA A 1 273 ? 6.141 -8.056 -4.259 1.00 71.19 273 ALA A CA 1
ATOM 2231 C C . ALA A 1 273 ? 5.717 -9.332 -3.514 1.00 71.19 273 ALA A C 1
ATOM 2233 O O . ALA A 1 273 ? 4.787 -9.285 -2.712 1.00 71.19 273 ALA A O 1
ATOM 2234 N N . ALA A 1 274 ? 6.422 -10.449 -3.723 1.00 67.94 274 ALA A N 1
ATOM 2235 C CA . ALA A 1 274 ? 6.185 -11.696 -3.000 1.00 67.94 274 ALA A CA 1
ATOM 2236 C C . ALA A 1 274 ? 6.464 -11.550 -1.495 1.00 67.94 274 ALA A C 1
ATOM 2238 O O . ALA A 1 274 ? 5.675 -12.026 -0.683 1.00 67.94 274 ALA A O 1
ATOM 2239 N N . GLY A 1 275 ? 7.535 -10.845 -1.114 1.00 68.38 275 GLY A N 1
ATOM 2240 C CA . GLY A 1 275 ? 7.857 -10.577 0.289 1.00 68.38 275 GLY A CA 1
ATOM 2241 C C . GLY A 1 275 ? 6.841 -9.668 0.982 1.00 68.38 275 GLY A C 1
ATOM 2242 O O . GLY A 1 275 ? 6.424 -9.958 2.101 1.00 68.38 275 GLY A O 1
ATOM 2243 N N . LEU A 1 276 ? 6.381 -8.614 0.303 1.00 64.31 276 LEU A N 1
ATOM 2244 C CA . LEU A 1 276 ? 5.327 -7.730 0.811 1.00 64.31 276 LEU A CA 1
ATOM 2245 C C . LEU A 1 276 ? 3.981 -8.455 0.938 1.00 64.31 276 LEU A C 1
ATOM 2247 O O . LEU A 1 276 ? 3.270 -8.249 1.917 1.00 64.31 276 LEU A O 1
ATOM 2251 N N . LEU A 1 277 ? 3.648 -9.331 -0.013 1.00 63.00 277 LEU A N 1
ATOM 2252 C CA . LEU A 1 277 ? 2.444 -10.159 0.055 1.00 63.00 277 LEU A CA 1
ATOM 2253 C C . LEU A 1 277 ? 2.518 -11.170 1.209 1.00 63.00 277 LEU A C 1
ATOM 2255 O O . LEU A 1 277 ? 1.540 -11.344 1.928 1.00 63.00 277 LEU A O 1
ATOM 2259 N N . ALA A 1 278 ? 3.677 -11.800 1.419 1.00 63.66 278 ALA A N 1
ATOM 2260 C CA . ALA A 1 278 ? 3.899 -12.708 2.542 1.00 63.66 278 ALA A CA 1
ATOM 2261 C C . ALA A 1 278 ? 3.823 -11.985 3.898 1.00 63.66 278 ALA A C 1
ATOM 2263 O O . ALA A 1 278 ? 3.241 -12.524 4.831 1.00 63.66 278 ALA A O 1
ATOM 2264 N N . LEU A 1 279 ? 4.345 -10.755 3.996 1.00 63.34 279 LEU A N 1
ATOM 2265 C CA . LEU A 1 279 ? 4.189 -9.900 5.181 1.00 63.34 279 LEU A CA 1
ATOM 2266 C C . LEU A 1 279 ? 2.729 -9.532 5.444 1.00 63.34 279 LEU A C 1
ATOM 2268 O O . LEU A 1 279 ? 2.303 -9.514 6.591 1.00 63.34 279 LEU A O 1
ATOM 2272 N N . TYR A 1 280 ? 1.974 -9.237 4.387 1.00 56.84 280 TYR A N 1
ATOM 2273 C CA . TYR A 1 280 ? 0.569 -8.857 4.491 1.00 56.84 280 TYR A CA 1
ATOM 2274 C C . TYR A 1 280 ? -0.329 -10.018 4.937 1.00 56.84 280 TYR A C 1
ATOM 2276 O O . TYR A 1 280 ? -1.274 -9.809 5.687 1.00 56.84 280 TYR A O 1
ATOM 2284 N N . LEU A 1 281 ? -0.028 -11.240 4.488 1.00 54.50 281 LEU A N 1
ATOM 2285 C CA . LEU A 1 281 ? -0.778 -12.453 4.835 1.00 54.50 281 LEU A CA 1
ATOM 2286 C C . LEU A 1 281 ? -0.317 -13.104 6.147 1.00 54.50 281 LEU A C 1
ATOM 2288 O O . LEU A 1 281 ? -0.877 -14.119 6.555 1.00 54.50 281 LEU A O 1
ATOM 2292 N N . ALA A 1 282 ? 0.720 -12.568 6.788 1.00 64.94 282 ALA A N 1
ATOM 2293 C CA . ALA A 1 282 ? 1.257 -13.133 8.011 1.00 64.94 282 ALA A CA 1
ATOM 2294 C C . ALA A 1 282 ? 0.380 -12.773 9.219 1.00 64.94 282 ALA A C 1
ATOM 2296 O O . ALA A 1 282 ? 0.603 -11.754 9.868 1.00 64.94 282 ALA A O 1
ATOM 2297 N N . GLU A 1 283 ? -0.587 -13.634 9.543 1.00 51.50 283 GLU A N 1
ATOM 2298 C CA . GLU A 1 283 ? -1.271 -13.611 10.847 1.00 51.50 283 GLU A CA 1
ATOM 2299 C C . GLU A 1 283 ? -0.349 -14.112 11.976 1.00 51.50 283 GLU A C 1
ATOM 2301 O O . GLU A 1 283 ? -0.438 -13.625 13.101 1.00 51.50 283 GLU A O 1
ATOM 2306 N N . ASP A 1 284 ? 0.604 -15.000 11.659 1.00 60.44 284 ASP A N 1
ATOM 2307 C CA . ASP A 1 284 ? 1.577 -15.547 12.609 1.00 60.44 284 ASP A CA 1
ATOM 2308 C C . ASP A 1 284 ? 2.986 -14.941 12.449 1.00 60.44 284 ASP A C 1
ATOM 2310 O O . ASP A 1 284 ? 3.458 -14.609 11.351 1.00 60.44 284 ASP A O 1
ATOM 2314 N N . SER A 1 285 ? 3.716 -14.856 13.568 1.00 55.50 285 SER A N 1
ATOM 2315 C CA . SER A 1 285 ? 5.061 -14.259 13.655 1.00 55.50 285 SER A CA 1
ATOM 2316 C C . SER A 1 285 ? 6.127 -14.968 12.807 1.00 55.50 285 SER A C 1
ATOM 2318 O O . SER A 1 285 ? 7.140 -14.371 12.450 1.00 55.50 285 SER A O 1
ATOM 2320 N N . SER A 1 286 ? 5.910 -16.229 12.441 1.00 61.31 286 SER A N 1
ATOM 2321 C CA . SER A 1 286 ? 6.819 -17.021 11.605 1.00 61.31 286 SER A CA 1
ATOM 2322 C C . SER A 1 286 ? 6.689 -16.685 10.113 1.00 61.31 286 SER A C 1
ATOM 2324 O O . SER A 1 286 ? 7.693 -16.605 9.402 1.00 61.31 286 SER A O 1
ATOM 2326 N N . THR A 1 287 ? 5.471 -16.417 9.636 1.00 63.66 287 THR A N 1
ATOM 2327 C CA . THR A 1 287 ? 5.200 -15.982 8.256 1.00 63.66 287 THR A CA 1
ATOM 2328 C C . THR A 1 287 ? 5.682 -14.559 7.975 1.00 63.66 287 THR A C 1
ATOM 2330 O O . THR A 1 287 ? 6.149 -14.278 6.868 1.00 63.66 287 THR A O 1
ATOM 2333 N N . SER A 1 288 ? 5.672 -13.677 8.980 1.00 68.81 288 SER A N 1
ATOM 2334 C CA . SER A 1 288 ? 6.165 -12.304 8.820 1.00 68.81 288 SER A CA 1
ATOM 2335 C C . SER A 1 288 ? 7.688 -12.266 8.669 1.00 68.81 288 SER A C 1
ATOM 2337 O O . SER A 1 288 ? 8.198 -11.550 7.809 1.00 68.81 288 SER A O 1
ATOM 2339 N N . ILE A 1 289 ? 8.424 -13.113 9.402 1.00 71.56 289 ILE A N 1
ATOM 2340 C CA . ILE A 1 289 ? 9.883 -13.273 9.254 1.00 71.56 289 ILE A CA 1
ATOM 2341 C C . ILE A 1 289 ? 10.251 -13.698 7.827 1.00 71.56 289 ILE A C 1
ATOM 2343 O O . ILE A 1 289 ? 11.162 -13.125 7.229 1.00 71.56 289 ILE A O 1
ATOM 2347 N N . LEU A 1 290 ? 9.519 -14.654 7.251 1.00 63.41 290 LEU A N 1
ATOM 2348 C CA . LEU A 1 290 ? 9.714 -15.084 5.864 1.00 63.41 290 LEU A CA 1
ATOM 2349 C C . LEU A 1 290 ? 9.508 -13.929 4.878 1.00 63.41 290 LEU A C 1
ATOM 2351 O O . LEU A 1 290 ? 10.339 -13.722 3.995 1.00 63.41 290 LEU A O 1
ATOM 2355 N N . GLY A 1 291 ? 8.461 -13.125 5.059 1.00 68.06 291 GLY A N 1
ATOM 2356 C CA . GLY A 1 291 ? 8.233 -11.956 4.217 1.00 68.06 291 GLY A CA 1
ATOM 2357 C C . GLY A 1 291 ? 9.339 -10.894 4.337 1.00 68.06 291 GLY A C 1
ATOM 2358 O O . GLY A 1 291 ? 9.807 -10.391 3.313 1.00 68.06 291 GLY A O 1
ATOM 2359 N N . TYR A 1 292 ? 9.863 -10.631 5.542 1.00 68.50 292 TYR A N 1
ATOM 2360 C CA . TYR A 1 292 ? 11.036 -9.761 5.724 1.00 68.50 292 TYR A CA 1
ATOM 2361 C C . TYR A 1 292 ? 12.295 -10.307 5.036 1.00 68.50 292 TYR A C 1
ATOM 2363 O O . TYR A 1 292 ? 13.042 -9.530 4.441 1.00 68.50 292 TYR A O 1
ATOM 2371 N N . ILE A 1 293 ? 12.520 -11.627 5.058 1.00 69.31 293 ILE A N 1
ATOM 2372 C CA . ILE A 1 293 ? 13.645 -12.268 4.354 1.00 69.31 293 ILE A CA 1
ATOM 2373 C C . ILE A 1 293 ? 13.511 -12.081 2.838 1.00 69.31 293 ILE A C 1
ATOM 2375 O O . ILE A 1 293 ? 14.485 -11.717 2.180 1.00 69.31 293 ILE A O 1
ATOM 2379 N N . PHE A 1 294 ? 12.311 -12.259 2.280 1.00 69.38 294 PHE A N 1
ATOM 2380 C CA . PHE A 1 294 ? 12.055 -12.053 0.852 1.00 69.38 294 PHE A CA 1
ATOM 2381 C C . PHE A 1 294 ? 12.248 -10.589 0.424 1.00 69.38 294 PHE A C 1
ATOM 2383 O O . PHE A 1 2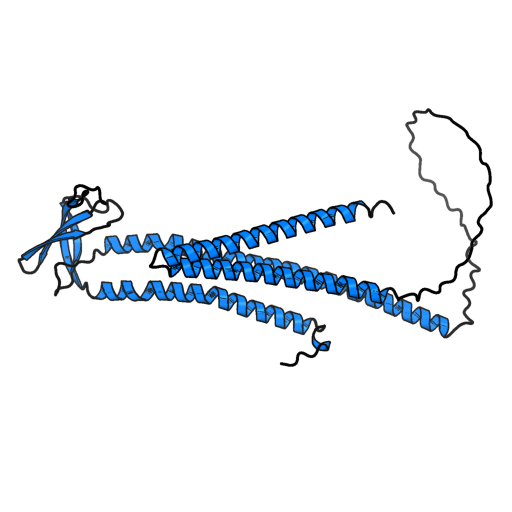94 ? 12.894 -10.329 -0.594 1.00 69.38 294 PHE A O 1
ATOM 2390 N N . VAL A 1 295 ? 11.760 -9.627 1.217 1.00 73.25 295 VAL A N 1
ATOM 2391 C CA . VAL A 1 295 ? 11.991 -8.192 0.968 1.00 73.25 295 VAL A CA 1
ATOM 2392 C C . VAL A 1 295 ? 13.477 -7.846 1.093 1.00 73.25 295 VAL A C 1
ATOM 2394 O O . VAL A 1 295 ? 14.013 -7.145 0.235 1.00 73.25 295 VAL A O 1
ATOM 2397 N N . GLY A 1 296 ? 14.162 -8.370 2.113 1.00 68.56 296 GLY A N 1
ATOM 2398 C CA . GLY A 1 296 ? 15.595 -8.164 2.328 1.00 68.56 296 GLY A CA 1
ATOM 2399 C C . GLY A 1 296 ? 16.449 -8.721 1.189 1.00 68.56 296 GLY A C 1
ATOM 2400 O O . GLY A 1 296 ? 17.331 -8.026 0.685 1.00 68.56 296 GLY A O 1
ATOM 2401 N N . MET A 1 297 ? 16.146 -9.933 0.715 1.00 70.06 297 MET A N 1
ATOM 2402 C CA . MET A 1 297 ? 16.802 -10.522 -0.454 1.00 70.06 297 MET A CA 1
ATOM 2403 C C . MET A 1 297 ? 16.535 -9.718 -1.728 1.00 70.06 297 MET A C 1
ATOM 2405 O O . MET A 1 297 ? 17.472 -9.449 -2.477 1.00 70.06 297 MET A O 1
ATOM 2409 N N . GLY A 1 298 ? 15.290 -9.287 -1.956 1.00 73.00 298 GLY A N 1
ATOM 2410 C CA . GLY A 1 298 ? 14.948 -8.417 -3.082 1.00 73.00 298 GLY A CA 1
ATOM 2411 C C . GLY A 1 298 ? 15.723 -7.095 -3.047 1.00 73.00 298 GLY A C 1
ATOM 2412 O O . GLY A 1 298 ? 16.312 -6.689 -4.046 1.00 73.00 298 GLY A O 1
ATOM 2413 N N . GLY A 1 299 ? 15.813 -6.454 -1.879 1.00 72.62 299 GLY A N 1
ATOM 2414 C CA . GLY A 1 299 ? 16.613 -5.243 -1.688 1.00 72.62 299 GLY A CA 1
ATOM 2415 C C . GLY A 1 299 ? 18.108 -5.462 -1.946 1.00 72.62 299 GLY A C 1
ATOM 2416 O O . GLY A 1 299 ? 18.739 -4.664 -2.636 1.00 72.62 299 GLY A O 1
ATOM 2417 N N . LEU A 1 300 ? 18.676 -6.566 -1.455 1.00 70.44 300 LEU A N 1
ATOM 2418 C CA . LEU A 1 300 ? 20.093 -6.889 -1.636 1.00 70.44 300 LEU A CA 1
ATOM 2419 C C . LEU A 1 300 ? 20.441 -7.146 -3.109 1.00 70.44 300 LEU A C 1
ATOM 2421 O O . LEU A 1 300 ? 21.430 -6.609 -3.608 1.00 70.44 300 LEU A O 1
ATOM 2425 N N . VAL A 1 301 ? 19.604 -7.896 -3.833 1.00 75.50 301 VAL A N 1
ATOM 2426 C CA . VAL A 1 301 ? 19.778 -8.114 -5.278 1.00 75.50 301 VAL A CA 1
ATOM 2427 C C . VAL A 1 301 ? 19.705 -6.786 -6.038 1.00 75.50 301 VAL A C 1
ATOM 2429 O O . VAL A 1 301 ? 20.519 -6.547 -6.930 1.00 75.50 301 VAL A O 1
ATOM 2432 N N . LEU A 1 302 ? 18.807 -5.875 -5.648 1.00 77.06 302 LEU A N 1
ATOM 2433 C CA . LEU A 1 302 ? 18.712 -4.544 -6.251 1.00 77.06 302 LEU A CA 1
ATOM 2434 C C . LEU A 1 302 ? 20.009 -3.741 -6.065 1.00 77.06 302 LEU A C 1
ATOM 2436 O O . LEU A 1 302 ? 20.510 -3.152 -7.022 1.00 77.06 302 LEU A O 1
ATOM 2440 N N . VAL A 1 303 ? 20.579 -3.744 -4.856 1.00 77.19 303 VAL A N 1
ATOM 2441 C CA . VAL A 1 303 ? 21.839 -3.045 -4.548 1.00 77.19 303 VAL A CA 1
ATOM 2442 C C . VAL A 1 303 ? 23.006 -3.611 -5.361 1.00 77.19 303 VAL A C 1
ATOM 2444 O O . VAL A 1 303 ? 23.823 -2.841 -5.877 1.00 77.19 303 VAL A O 1
ATOM 2447 N N . LEU A 1 304 ? 23.071 -4.935 -5.529 1.00 75.12 304 LEU A N 1
ATOM 2448 C CA . LEU A 1 304 ? 24.090 -5.582 -6.360 1.00 75.12 304 LEU A CA 1
ATOM 2449 C C . LEU A 1 304 ? 23.952 -5.192 -7.837 1.00 75.12 304 LEU A C 1
ATOM 2451 O O . LEU A 1 304 ? 24.954 -4.864 -8.473 1.00 75.12 304 LEU A O 1
ATOM 2455 N N . LEU A 1 305 ? 22.726 -5.143 -8.368 1.00 76.06 305 LEU A N 1
ATOM 2456 C CA . LEU A 1 305 ? 22.476 -4.699 -9.744 1.00 76.06 305 LEU A CA 1
ATOM 2457 C C . LEU A 1 305 ? 22.842 -3.225 -9.953 1.00 76.06 305 LEU A C 1
ATOM 2459 O O . LEU A 1 305 ? 23.427 -2.875 -10.978 1.00 76.06 305 LEU A O 1
ATOM 2463 N N . ILE A 1 306 ? 22.540 -2.360 -8.980 1.00 75.69 306 ILE A N 1
ATOM 2464 C CA . ILE A 1 306 ? 22.927 -0.943 -9.021 1.00 75.69 306 ILE A CA 1
ATOM 2465 C C . ILE A 1 306 ? 24.455 -0.807 -8.980 1.00 75.69 306 ILE A C 1
ATOM 2467 O O . ILE A 1 306 ? 25.017 -0.046 -9.767 1.00 75.69 306 ILE A O 1
ATOM 2471 N N . SER A 1 307 ? 25.138 -1.562 -8.117 1.00 78.25 307 SER A N 1
ATOM 2472 C CA . SER A 1 307 ? 26.605 -1.543 -8.031 1.00 78.25 307 SER A CA 1
ATOM 2473 C C . SER A 1 307 ? 27.265 -2.014 -9.325 1.00 78.25 307 SER A C 1
ATOM 2475 O O . SER A 1 307 ? 28.180 -1.354 -9.820 1.00 78.25 307 SER A O 1
ATOM 2477 N N . ASP A 1 308 ? 26.781 -3.107 -9.918 1.00 79.56 308 ASP A N 1
ATOM 2478 C CA . ASP A 1 308 ? 27.282 -3.590 -11.207 1.00 79.56 308 ASP A CA 1
ATOM 2479 C C . ASP A 1 308 ? 27.033 -2.563 -12.324 1.00 79.56 308 ASP A C 1
ATOM 2481 O O . ASP A 1 308 ? 27.925 -2.260 -13.118 1.00 79.56 308 ASP A O 1
ATOM 2485 N N . PHE A 1 309 ? 25.858 -1.926 -12.337 1.00 77.12 309 PHE A N 1
ATOM 2486 C CA . PHE A 1 309 ? 25.556 -0.852 -13.282 1.00 77.12 309 PHE A CA 1
ATOM 2487 C C . PHE A 1 309 ? 26.521 0.338 -13.148 1.00 77.12 309 PHE A C 1
ATOM 2489 O O . PHE A 1 309 ? 27.034 0.833 -14.158 1.00 77.12 309 PHE A O 1
ATOM 2496 N N . ILE A 1 310 ? 26.814 0.779 -11.919 1.00 75.62 310 ILE A N 1
ATOM 2497 C CA . ILE A 1 310 ? 27.772 1.863 -11.650 1.00 75.62 310 ILE A CA 1
ATOM 2498 C C . ILE A 1 310 ? 29.181 1.464 -12.113 1.00 75.62 310 ILE A C 1
ATOM 2500 O O . ILE A 1 310 ? 29.840 2.246 -12.803 1.00 75.62 310 ILE A O 1
ATOM 2504 N N . ASN A 1 311 ? 29.625 0.242 -11.806 1.00 78.88 311 ASN A N 1
ATOM 2505 C CA . ASN A 1 311 ? 30.941 -0.259 -12.208 1.00 78.88 311 ASN A CA 1
ATOM 2506 C C . ASN A 1 311 ? 31.095 -0.348 -13.729 1.00 78.88 311 ASN A C 1
ATOM 2508 O O . ASN A 1 311 ? 32.125 0.057 -14.271 1.00 78.88 311 ASN A O 1
ATOM 2512 N N . ARG A 1 312 ? 30.064 -0.810 -14.445 1.00 74.50 312 ARG A N 1
ATOM 2513 C CA . ARG A 1 312 ? 30.075 -0.832 -15.916 1.00 74.50 312 ARG A CA 1
ATOM 2514 C C . ARG A 1 312 ? 30.135 0.570 -16.511 1.00 74.50 312 ARG A C 1
ATOM 2516 O O . ARG A 1 312 ? 30.763 0.756 -17.551 1.00 74.50 312 ARG A O 1
ATOM 2523 N N . LYS A 1 313 ? 29.493 1.553 -15.872 1.00 72.50 313 LYS A N 1
ATOM 2524 C CA . LYS A 1 313 ? 29.540 2.946 -16.329 1.00 72.50 313 LYS A CA 1
ATOM 2525 C C . LYS A 1 313 ? 30.933 3.555 -16.147 1.00 72.50 313 LYS A C 1
ATOM 2527 O O . LYS A 1 313 ? 31.384 4.239 -17.056 1.00 72.50 313 LYS A O 1
ATOM 2532 N N . ARG A 1 314 ? 31.624 3.261 -15.035 1.00 75.06 314 ARG A N 1
ATOM 2533 C CA . ARG A 1 314 ? 33.018 3.695 -14.812 1.00 75.06 314 ARG A CA 1
ATOM 2534 C C . ARG A 1 314 ? 33.962 3.141 -15.874 1.00 75.06 314 ARG A C 1
ATOM 2536 O O . ARG A 1 314 ? 34.604 3.926 -16.549 1.00 75.06 314 ARG A O 1
ATOM 2543 N N . LYS A 1 315 ? 33.924 1.827 -16.127 1.00 74.69 315 LYS A N 1
ATOM 2544 C CA . LYS A 1 315 ? 34.784 1.198 -17.145 1.00 74.69 315 LYS A CA 1
ATOM 2545 C C . LYS A 1 315 ? 34.604 1.774 -18.550 1.00 74.69 315 LYS A C 1
ATOM 2547 O O . LYS A 1 315 ? 35.541 1.749 -19.326 1.00 74.69 315 LYS A O 1
ATOM 2552 N N . ARG A 1 316 ? 33.412 2.271 -18.905 1.00 69.06 316 ARG A N 1
ATOM 2553 C CA . ARG A 1 316 ? 33.205 2.932 -20.207 1.00 69.06 316 ARG A CA 1
ATOM 2554 C C . ARG A 1 316 ? 33.859 4.307 -20.294 1.00 69.06 316 ARG A C 1
ATOM 2556 O O . ARG A 1 316 ? 34.229 4.692 -21.388 1.00 69.06 316 ARG A O 1
ATOM 2563 N N . SER A 1 317 ? 33.990 5.016 -19.175 1.00 67.94 317 SER A N 1
ATOM 2564 C CA . SER A 1 317 ? 34.644 6.327 -19.144 1.00 67.94 317 SER A CA 1
ATOM 2565 C C . SER A 1 317 ? 36.135 6.232 -19.457 1.00 67.94 317 SER A C 1
ATOM 2567 O O . SER A 1 317 ? 36.671 7.153 -20.055 1.00 67.94 317 SER A O 1
ATOM 2569 N N . ASP A 1 318 ? 36.776 5.127 -19.071 1.00 71.94 318 ASP A N 1
ATOM 2570 C CA . ASP A 1 318 ? 38.218 4.940 -19.253 1.00 71.94 318 ASP A CA 1
ATOM 2571 C C . ASP A 1 318 ? 38.575 4.586 -20.710 1.00 71.94 318 ASP A C 1
ATOM 2573 O O . ASP A 1 318 ? 39.654 4.910 -21.179 1.00 71.94 318 ASP A O 1
ATOM 2577 N N . TYR A 1 319 ? 37.657 3.965 -21.464 1.00 67.31 319 TYR A N 1
ATOM 2578 C CA . TYR A 1 319 ? 37.892 3.646 -22.881 1.00 67.31 319 TYR A CA 1
ATOM 2579 C C . TYR A 1 319 ? 37.740 4.849 -23.819 1.00 67.31 319 TYR A C 1
ATOM 2581 O O . TYR A 1 319 ? 38.344 4.847 -24.887 1.00 67.31 319 TYR A O 1
ATOM 2589 N N . ASP A 1 320 ? 36.945 5.852 -23.440 1.00 61.16 320 ASP A N 1
ATOM 2590 C CA . ASP A 1 320 ? 36.765 7.061 -24.253 1.00 61.16 320 ASP A CA 1
ATOM 2591 C C . ASP A 1 320 ? 37.911 8.076 -24.038 1.00 61.16 320 ASP A C 1
ATOM 2593 O O . ASP A 1 320 ? 38.081 8.958 -24.871 1.00 61.16 320 ASP A O 1
ATOM 2597 N N . SER A 1 321 ? 38.723 7.973 -22.969 1.00 60.09 321 SER A N 1
ATOM 2598 C CA . SER A 1 321 ? 39.861 8.894 -22.768 1.00 60.09 321 SER A CA 1
ATOM 2599 C C . SER A 1 321 ? 41.100 8.540 -23.589 1.00 60.09 321 SER A C 1
ATOM 2601 O O . SER A 1 321 ? 41.932 9.409 -23.832 1.00 60.09 321 SER A O 1
ATOM 2603 N N . ASP A 1 322 ? 41.225 7.287 -24.025 1.00 58.16 322 ASP A N 1
ATOM 2604 C CA . ASP A 1 322 ? 42.401 6.816 -24.765 1.00 58.16 322 ASP A CA 1
ATOM 2605 C C . ASP A 1 322 ? 42.232 6.935 -26.290 1.00 58.16 322 ASP A C 1
ATOM 2607 O O . ASP A 1 322 ? 43.208 6.808 -27.028 1.00 58.16 322 ASP A O 1
ATOM 2611 N N . SER A 1 323 ? 41.019 7.214 -26.788 1.00 54.28 323 SER A N 1
ATOM 2612 C CA . SER A 1 323 ? 40.767 7.364 -28.229 1.00 54.28 323 SER A CA 1
ATOM 2613 C C . SER A 1 323 ? 41.150 8.727 -28.810 1.00 54.28 323 SER A C 1
ATOM 2615 O O . SER A 1 323 ? 41.149 8.862 -30.027 1.00 54.28 323 SER A O 1
ATOM 2617 N N . ASP A 1 324 ? 41.491 9.715 -27.978 1.00 53.28 324 ASP A N 1
ATOM 2618 C CA . ASP A 1 324 ? 41.912 11.053 -28.433 1.00 53.28 324 ASP A CA 1
ATOM 2619 C C . ASP A 1 324 ? 43.432 11.153 -28.703 1.00 53.28 324 ASP A C 1
ATOM 2621 O O . ASP A 1 324 ? 43.930 12.216 -29.069 1.00 53.28 324 ASP A O 1
ATOM 2625 N N . TYR A 1 325 ? 44.179 10.052 -28.543 1.00 52.59 325 TYR A N 1
ATOM 2626 C CA . TYR A 1 325 ? 45.635 9.993 -28.750 1.00 52.59 325 TYR A CA 1
ATOM 2627 C C . TYR A 1 325 ? 46.080 9.167 -29.977 1.00 52.59 325 TYR A C 1
ATOM 2629 O O . TYR A 1 325 ? 47.259 8.815 -30.072 1.00 52.59 325 TYR A O 1
ATOM 2637 N N . GLN A 1 326 ? 45.181 8.866 -30.922 1.00 46.38 326 GLN A N 1
ATOM 2638 C CA . GLN A 1 326 ? 45.517 8.257 -32.223 1.00 46.38 326 GLN A CA 1
ATOM 2639 C C . GLN A 1 326 ? 45.051 9.124 -33.387 1.00 46.38 326 GLN A C 1
ATOM 2641 O O . GLN A 1 326 ? 45.819 9.217 -34.369 1.00 46.38 326 GLN A O 1
#